Protein AF-A0A024P3T4-F1 (afdb_monomer_lite)

Structure (mmCIF, N/CA/C/O backbone):
data_AF-A0A024P3T4-F1
#
_entry.id   AF-A0A024P3T4-F1
#
loop_
_atom_site.group_PDB
_atom_site.id
_atom_site.type_symbol
_atom_site.label_atom_id
_atom_site.label_alt_id
_atom_site.label_comp_id
_atom_site.label_asym_id
_atom_site.label_entity_id
_atom_site.label_seq_id
_atom_site.pdbx_PDB_ins_code
_atom_site.Cartn_x
_atom_site.Cartn_y
_atom_site.Cartn_z
_atom_site.occupancy
_atom_site.B_iso_or_equiv
_atom_site.auth_seq_id
_atom_site.auth_comp_id
_atom_site.auth_asym_id
_atom_site.auth_atom_id
_atom_site.pdbx_PDB_model_num
ATOM 1 N N . MET A 1 1 ? -3.804 22.932 -31.662 1.00 37.88 1 MET A N 1
ATOM 2 C CA . MET A 1 1 ? -3.467 21.631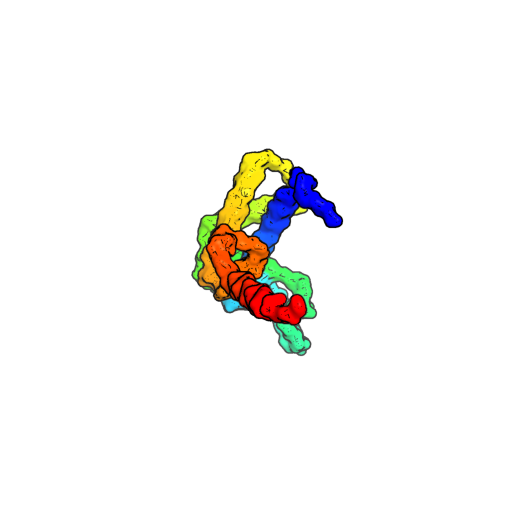 -31.056 1.00 37.88 1 MET A CA 1
ATOM 3 C C . MET A 1 1 ? -2.026 21.369 -31.411 1.00 37.88 1 MET A C 1
ATOM 5 O O . MET A 1 1 ? -1.736 21.197 -32.586 1.00 37.88 1 MET A O 1
ATOM 9 N N . GLU A 1 2 ? -1.127 21.518 -30.444 1.00 30.62 2 GLU A N 1
ATOM 10 C CA . GLU A 1 2 ? 0.301 21.297 -30.671 1.00 30.62 2 GLU A CA 1
ATOM 11 C C . GLU A 1 2 ? 0.558 19.798 -30.853 1.00 30.62 2 GLU A C 1
ATOM 13 O O . GLU A 1 2 ? 0.075 18.966 -30.089 1.00 30.62 2 GLU A O 1
ATOM 18 N N . THR A 1 3 ? 1.252 19.477 -31.938 1.00 38.78 3 THR A N 1
ATOM 19 C CA . THR A 1 3 ? 1.611 18.137 -32.400 1.00 38.78 3 THR A CA 1
ATOM 20 C C . THR A 1 3 ? 2.617 17.475 -31.457 1.00 38.78 3 THR A C 1
ATOM 22 O O . THR A 1 3 ? 3.636 18.069 -31.114 1.00 38.78 3 THR A O 1
ATOM 25 N N . PHE A 1 4 ? 2.327 16.227 -31.086 1.00 41.09 4 PHE A N 1
ATOM 26 C CA . PHE A 1 4 ? 2.975 15.389 -30.064 1.00 41.09 4 PHE A CA 1
ATOM 27 C C . PHE A 1 4 ? 4.450 14.993 -30.307 1.00 41.09 4 PHE A C 1
ATOM 29 O O . PHE A 1 4 ? 5.001 14.208 -29.540 1.00 41.09 4 PHE A O 1
ATOM 36 N N . ASP A 1 5 ? 5.121 15.543 -31.317 1.00 41.22 5 ASP A N 1
ATOM 37 C CA . ASP A 1 5 ? 6.382 14.995 -31.847 1.00 41.22 5 ASP A CA 1
ATOM 38 C C . ASP A 1 5 ? 7.670 15.624 -31.268 1.00 41.22 5 ASP A C 1
ATOM 40 O O . ASP A 1 5 ? 8.754 15.491 -31.829 1.00 41.22 5 ASP A O 1
ATOM 44 N N . TYR A 1 6 ? 7.583 16.311 -30.121 1.00 37.34 6 TYR A N 1
ATOM 45 C CA . TYR A 1 6 ? 8.736 16.954 -29.466 1.00 37.34 6 TYR A CA 1
ATOM 46 C C . TYR A 1 6 ? 8.745 16.797 -27.934 1.00 37.34 6 TYR A C 1
ATOM 48 O O . TYR A 1 6 ? 8.803 17.775 -27.189 1.00 37.34 6 TYR A O 1
ATOM 56 N N . LEU A 1 7 ? 8.756 15.562 -27.422 1.00 40.56 7 LEU A N 1
ATOM 57 C CA . LEU A 1 7 ? 9.061 15.309 -26.005 1.00 40.56 7 LEU A CA 1
ATOM 58 C C . LEU A 1 7 ? 10.290 14.405 -25.845 1.00 40.56 7 LEU A C 1
ATOM 60 O O . LEU A 1 7 ? 10.188 13.206 -25.627 1.00 40.56 7 LEU A O 1
ATOM 64 N N . VAL A 1 8 ? 11.475 15.027 -25.867 1.00 46.59 8 VAL A N 1
ATOM 65 C CA . VAL A 1 8 ? 12.741 14.439 -25.371 1.00 46.59 8 VAL A CA 1
ATOM 66 C C . VAL A 1 8 ? 12.770 14.395 -23.825 1.00 46.59 8 VAL A C 1
ATOM 68 O O . VAL A 1 8 ? 13.652 13.790 -23.226 1.00 46.59 8 VAL A O 1
ATOM 71 N N . ARG A 1 9 ? 11.787 15.006 -23.145 1.00 45.38 9 ARG A N 1
ATOM 72 C CA . ARG A 1 9 ? 11.615 14.988 -21.681 1.00 45.38 9 ARG A CA 1
ATOM 73 C C . ARG A 1 9 ? 10.180 14.612 -21.320 1.00 45.38 9 ARG A C 1
ATOM 75 O O . ARG A 1 9 ? 9.244 15.206 -21.841 1.00 45.38 9 ARG A O 1
ATOM 82 N N . GLY A 1 10 ? 10.017 13.645 -20.416 1.00 54.31 10 GLY A N 1
ATOM 83 C CA . GLY A 1 10 ? 8.704 13.206 -19.922 1.00 54.31 10 GLY A CA 1
ATOM 84 C C . GLY A 1 10 ? 8.697 11.803 -19.311 1.00 54.31 10 GLY A C 1
ATOM 85 O O . GLY A 1 10 ? 7.973 11.570 -18.346 1.00 54.31 10 GLY A O 1
ATOM 86 N N . ALA A 1 11 ? 9.545 10.893 -19.806 1.00 62.28 11 ALA A N 1
ATOM 87 C CA . ALA A 1 11 ? 9.672 9.535 -19.266 1.00 62.28 11 ALA A CA 1
ATOM 88 C C . ALA A 1 11 ? 10.075 9.528 -17.779 1.00 62.28 11 ALA A C 1
ATOM 90 O O . ALA A 1 11 ? 9.517 8.772 -16.993 1.00 62.28 11 ALA A O 1
ATOM 91 N N . GLU A 1 12 ? 10.969 10.431 -17.373 1.00 71.00 12 GLU A N 1
ATOM 92 C CA . GLU A 1 12 ? 11.426 10.581 -15.984 1.00 71.00 12 GLU A CA 1
ATOM 93 C C . GLU A 1 12 ? 10.292 10.988 -15.030 1.00 71.00 12 GLU A C 1
ATOM 95 O O . GLU A 1 12 ? 10.156 10.428 -13.941 1.00 71.00 12 GLU A O 1
ATOM 100 N N . HIS A 1 13 ? 9.442 11.935 -15.447 1.00 77.00 13 HIS A N 1
ATOM 101 C CA . HIS A 1 13 ? 8.279 12.358 -14.662 1.00 77.00 13 HIS A CA 1
ATOM 102 C C . HIS A 1 13 ? 7.265 11.220 -14.524 1.00 77.00 13 HIS A C 1
ATOM 104 O O . HIS A 1 13 ? 6.817 10.938 -13.416 1.00 77.00 13 HIS A O 1
ATOM 110 N N . ARG A 1 14 ? 6.990 10.496 -15.617 1.00 81.25 14 ARG A N 1
ATOM 111 C CA . ARG A 1 14 ? 6.105 9.322 -15.588 1.00 81.25 14 ARG A CA 1
ATOM 112 C C . ARG A 1 14 ? 6.659 8.209 -14.704 1.00 81.25 14 ARG A C 1
ATOM 114 O O . ARG A 1 14 ? 5.911 7.630 -13.927 1.00 81.25 14 ARG A O 1
ATOM 121 N N . ALA A 1 15 ? 7.961 7.936 -14.771 1.00 85.19 15 ALA A N 1
ATOM 122 C CA . ALA A 1 15 ? 8.610 6.938 -13.925 1.00 85.19 15 ALA A CA 1
ATOM 123 C C . ALA A 1 15 ? 8.511 7.314 -12.440 1.00 85.19 15 ALA A C 1
ATOM 125 O O . ALA A 1 15 ? 8.172 6.475 -11.606 1.00 85.19 15 ALA A O 1
ATOM 126 N N . LYS A 1 16 ? 8.740 8.589 -12.105 1.00 87.56 16 LYS A N 1
ATOM 127 C CA . LYS A 1 16 ? 8.534 9.111 -10.749 1.00 87.56 16 LYS A CA 1
ATOM 128 C C . LYS A 1 16 ? 7.097 8.897 -10.276 1.00 87.56 16 LYS A C 1
ATOM 130 O O . LYS A 1 16 ? 6.900 8.356 -9.186 1.00 87.56 16 LYS A O 1
ATOM 135 N N . ASP A 1 17 ? 6.117 9.299 -11.075 1.00 87.75 17 ASP A N 1
ATOM 136 C CA . ASP A 1 17 ? 4.704 9.189 -10.708 1.00 87.75 17 ASP A CA 1
ATOM 137 C C . ASP A 1 17 ? 4.274 7.726 -10.581 1.00 87.75 17 ASP A C 1
ATOM 139 O O . ASP A 1 17 ? 3.565 7.373 -9.638 1.00 87.75 17 ASP A O 1
ATOM 143 N N . ALA A 1 18 ? 4.779 6.847 -11.447 1.00 91.12 18 ALA A N 1
ATOM 144 C CA . ALA A 1 18 ? 4.548 5.411 -11.367 1.00 91.12 18 ALA A CA 1
ATOM 145 C C . ALA A 1 18 ? 5.147 4.803 -10.087 1.00 91.12 18 ALA A C 1
ATOM 147 O O . ALA A 1 18 ? 4.468 4.046 -9.395 1.00 91.12 18 ALA A O 1
ATOM 148 N N . ILE A 1 19 ? 6.375 5.179 -9.705 1.00 92.38 19 ILE A N 1
ATOM 149 C CA . ILE A 1 19 ? 7.016 4.719 -8.458 1.00 92.38 19 ILE A CA 1
ATOM 150 C C . ILE A 1 19 ? 6.255 5.214 -7.222 1.00 92.38 19 ILE A C 1
ATOM 152 O O . ILE A 1 19 ? 6.107 4.472 -6.246 1.00 92.38 19 ILE A O 1
ATOM 156 N N . LEU A 1 20 ? 5.772 6.458 -7.227 1.00 91.25 20 LEU A N 1
ATOM 157 C CA . LEU A 1 20 ? 4.951 6.988 -6.136 1.00 91.25 20 LEU A CA 1
ATOM 158 C C . LEU A 1 20 ? 3.615 6.242 -6.045 1.00 91.25 20 LEU A C 1
ATOM 160 O O . LEU A 1 20 ? 3.240 5.780 -4.964 1.00 91.25 20 LEU A O 1
ATOM 164 N N . SER A 1 21 ? 2.946 6.071 -7.184 1.00 92.06 21 SER A N 1
ATOM 165 C CA . SER A 1 21 ? 1.624 5.453 -7.278 1.00 92.06 21 SER A CA 1
ATOM 166 C C . SER A 1 21 ? 1.655 3.980 -6.892 1.00 92.06 21 SER A C 1
ATOM 168 O O . SER A 1 21 ? 0.840 3.561 -6.078 1.00 92.06 21 SER A O 1
ATOM 170 N N . ILE A 1 22 ? 2.625 3.197 -7.375 1.00 93.31 22 ILE A N 1
ATOM 171 C CA . ILE A 1 22 ? 2.707 1.764 -7.063 1.00 93.31 22 ILE A CA 1
ATOM 172 C C . ILE A 1 22 ? 3.004 1.508 -5.581 1.00 93.31 22 ILE A C 1
ATOM 174 O O . ILE A 1 22 ? 2.438 0.587 -4.993 1.00 93.31 22 ILE A O 1
ATOM 178 N N . ASN A 1 23 ? 3.853 2.326 -4.945 1.00 93.50 23 ASN A N 1
ATOM 179 C CA . ASN A 1 23 ? 4.112 2.206 -3.509 1.00 93.50 23 ASN A CA 1
ATOM 180 C C . ASN A 1 23 ? 2.845 2.513 -2.707 1.00 93.50 23 ASN A C 1
ATOM 182 O O . ASN A 1 23 ? 2.508 1.776 -1.782 1.00 93.50 23 ASN A O 1
ATOM 186 N N . HIS A 1 24 ? 2.137 3.582 -3.078 1.00 92.75 24 HIS A N 1
ATOM 187 C CA . HIS A 1 24 ? 0.895 3.958 -2.417 1.00 92.75 24 HIS A CA 1
ATOM 188 C C . HIS A 1 24 ? -0.203 2.906 -2.622 1.00 92.75 24 HIS A C 1
ATOM 190 O O . HIS A 1 24 ? -0.839 2.497 -1.655 1.00 92.75 24 HIS A O 1
ATOM 196 N N . ALA A 1 25 ? -0.378 2.413 -3.851 1.00 93.94 25 ALA A N 1
ATOM 197 C CA . ALA A 1 25 ? -1.338 1.368 -4.188 1.00 93.94 25 ALA A CA 1
ATOM 198 C C . ALA A 1 25 ? -1.085 0.091 -3.379 1.00 93.94 25 ALA A C 1
ATOM 200 O O . ALA A 1 25 ? -2.002 -0.419 -2.746 1.00 93.94 25 ALA A O 1
ATOM 201 N N . ASN A 1 26 ? 0.166 -0.377 -3.307 1.00 95.69 26 ASN A N 1
ATOM 202 C CA . ASN A 1 26 ? 0.516 -1.532 -2.479 1.00 95.69 26 ASN A CA 1
ATOM 203 C C . ASN A 1 26 ? 0.206 -1.286 -0.995 1.00 95.69 26 ASN A C 1
ATOM 205 O O . ASN A 1 26 ? -0.357 -2.155 -0.337 1.00 95.69 26 ASN A O 1
ATOM 209 N N . GLU A 1 27 ? 0.530 -0.106 -0.454 1.00 95.38 27 GLU A N 1
ATOM 210 C CA . GLU A 1 27 ? 0.192 0.229 0.934 1.00 95.38 27 GLU A CA 1
ATOM 211 C C . GLU A 1 27 ? -1.325 0.182 1.187 1.00 95.38 27 GLU A C 1
ATOM 213 O O . GLU A 1 27 ? -1.755 -0.350 2.213 1.00 95.38 27 GLU A O 1
ATOM 218 N N . LEU A 1 28 ? -2.136 0.696 0.257 1.00 95.56 28 LEU A N 1
ATOM 219 C CA . LEU A 1 28 ? -3.595 0.630 0.338 1.00 95.56 28 LEU A CA 1
ATOM 220 C C . LEU A 1 28 ? -4.115 -0.806 0.242 1.00 95.56 28 LEU A C 1
ATOM 222 O O . LEU A 1 28 ? -4.950 -1.186 1.057 1.00 95.56 28 LEU A O 1
ATOM 226 N N . LEU A 1 29 ? -3.601 -1.608 -0.689 1.00 96.62 29 LEU A N 1
ATOM 227 C CA . LEU A 1 29 ? -4.017 -2.998 -0.874 1.00 96.62 29 LEU A CA 1
ATOM 228 C C . LEU A 1 29 ? -3.674 -3.860 0.351 1.00 96.62 29 LEU A C 1
ATOM 230 O O . LEU A 1 29 ? -4.522 -4.599 0.840 1.00 96.62 29 LEU A O 1
ATOM 234 N N . PHE A 1 30 ? -2.489 -3.706 0.953 1.00 97.50 30 PHE A N 1
ATOM 235 C CA . PHE A 1 30 ? -2.191 -4.399 2.215 1.00 97.50 30 PHE A CA 1
ATOM 236 C C . PHE A 1 30 ? -3.112 -3.952 3.357 1.00 97.50 30 PHE A C 1
ATOM 238 O O . PHE A 1 30 ? -3.538 -4.772 4.170 1.00 97.50 30 PHE A O 1
ATOM 245 N N . LYS A 1 31 ? -3.445 -2.657 3.432 1.00 96.69 31 LYS A N 1
ATOM 246 C CA . LYS A 1 31 ? -4.408 -2.146 4.419 1.00 96.69 31 LYS A CA 1
ATOM 247 C C . LYS A 1 31 ? -5.820 -2.666 4.170 1.00 96.69 31 LYS A C 1
ATOM 249 O O . LYS A 1 31 ? -6.535 -2.884 5.145 1.00 96.69 31 LYS A O 1
ATOM 254 N N . LEU A 1 32 ? -6.213 -2.866 2.913 1.00 96.38 32 LEU A N 1
ATOM 255 C CA . LEU A 1 32 ? -7.488 -3.477 2.550 1.00 96.38 32 LEU A CA 1
ATOM 256 C C . LEU A 1 32 ? -7.571 -4.894 3.124 1.00 96.38 32 LEU A C 1
ATOM 258 O O . LEU A 1 32 ? -8.461 -5.143 3.933 1.00 96.38 32 LEU A O 1
ATOM 262 N N . LEU A 1 33 ? -6.576 -5.744 2.846 1.00 97.19 33 LEU A N 1
ATOM 263 C CA . LEU A 1 33 ? -6.534 -7.117 3.369 1.00 97.19 33 LEU A CA 1
ATOM 264 C C . LEU A 1 33 ? -6.591 -7.167 4.905 1.00 97.19 33 LEU A C 1
ATOM 266 O O . LEU A 1 33 ? -7.282 -7.999 5.498 1.00 97.19 33 LEU A O 1
ATOM 270 N N . LEU A 1 34 ? -5.884 -6.252 5.579 1.00 97.44 34 LEU A N 1
ATOM 271 C CA . LEU A 1 34 ? -5.956 -6.129 7.036 1.00 97.44 34 LEU A CA 1
ATOM 272 C C . LEU A 1 34 ? -7.350 -5.721 7.509 1.00 97.44 34 LEU A C 1
ATOM 274 O O . LEU A 1 34 ? -7.841 -6.278 8.485 1.00 97.44 34 LEU A O 1
ATOM 278 N N . LYS A 1 35 ? -7.976 -4.746 6.844 1.00 95.50 35 LYS A N 1
ATOM 279 C CA . LYS A 1 35 ? -9.303 -4.236 7.201 1.00 95.50 35 LYS A CA 1
ATOM 280 C C . LYS A 1 35 ? -10.385 -5.299 7.022 1.00 95.50 35 LYS A C 1
ATOM 282 O O . LYS A 1 35 ? -11.277 -5.370 7.864 1.00 95.50 35 LYS A O 1
ATOM 287 N N . GLU A 1 36 ? -10.301 -6.091 5.957 1.00 94.81 36 GLU A N 1
ATOM 288 C CA . GLU A 1 36 ? -11.222 -7.198 5.667 1.00 94.81 36 GLU A CA 1
ATOM 289 C C . GLU A 1 36 ? -11.148 -8.294 6.729 1.00 94.81 36 GLU A C 1
ATOM 291 O O . GLU A 1 36 ? -12.180 -8.822 7.136 1.00 94.81 36 GLU A O 1
ATOM 296 N N . ASN A 1 37 ? -9.950 -8.571 7.253 1.00 95.00 37 ASN A N 1
ATOM 297 C CA . ASN A 1 37 ? -9.784 -9.446 8.412 1.00 95.00 37 ASN A CA 1
ATOM 298 C C . ASN A 1 37 ? -10.327 -8.789 9.687 1.00 95.00 37 ASN A C 1
ATOM 300 O O . ASN A 1 37 ? -11.205 -9.325 10.367 1.00 95.00 37 ASN A O 1
ATOM 304 N N . ASN A 1 38 ? -9.791 -7.619 10.040 1.00 94.31 38 ASN A N 1
ATOM 305 C CA . ASN A 1 38 ? -10.321 -6.802 11.118 1.00 94.31 38 ASN A CA 1
ATOM 306 C C . ASN A 1 38 ? -9.887 -5.333 11.015 1.00 94.31 38 ASN A C 1
ATOM 308 O O . ASN A 1 38 ? -8.699 -5.012 10.998 1.00 94.31 38 ASN A O 1
ATOM 312 N N . GLU A 1 39 ? -10.854 -4.416 11.081 1.00 94.00 39 GLU A N 1
ATOM 313 C CA . GLU A 1 39 ? -10.629 -2.973 10.959 1.00 94.00 39 GLU A CA 1
ATOM 314 C C . GLU A 1 39 ? -9.532 -2.435 11.897 1.00 94.00 39 GLU A C 1
ATOM 316 O O . GLU A 1 39 ? -8.751 -1.585 11.478 1.00 94.00 39 GLU A O 1
ATOM 321 N N . TYR A 1 40 ? -9.410 -2.915 13.144 1.00 95.06 40 TYR A N 1
ATOM 322 C CA . TYR A 1 40 ? -8.411 -2.357 14.071 1.00 95.06 40 TYR A CA 1
ATOM 323 C C . TYR A 1 40 ? -6.961 -2.589 13.612 1.00 95.06 40 TYR A C 1
ATOM 325 O O . TYR A 1 40 ? -6.052 -1.869 14.038 1.00 95.06 40 TYR A O 1
ATOM 333 N N . LEU A 1 41 ? -6.729 -3.581 12.745 1.00 96.69 41 LEU A N 1
ATOM 334 C CA . LEU A 1 41 ? -5.398 -3.979 12.292 1.00 96.69 41 LEU A CA 1
ATOM 335 C C . LEU A 1 41 ? -4.718 -2.916 11.430 1.00 96.69 41 LEU A C 1
ATOM 337 O O . LEU A 1 41 ? -3.490 -2.915 11.342 1.00 96.69 41 LEU A O 1
ATOM 341 N N . ILE A 1 42 ? -5.471 -1.981 10.845 1.00 96.62 42 ILE A N 1
ATOM 342 C CA . ILE A 1 42 ? -4.893 -0.905 10.029 1.00 96.62 42 ILE A CA 1
ATOM 343 C C . ILE A 1 42 ? -4.334 0.246 10.870 1.00 96.62 42 ILE A C 1
ATOM 345 O O . ILE A 1 42 ? -3.634 1.101 10.331 1.00 96.62 42 ILE A O 1
ATOM 349 N N . PHE A 1 43 ? -4.623 0.305 12.174 1.00 96.94 43 PHE A N 1
ATOM 350 C CA . PHE A 1 43 ? -4.237 1.431 13.027 1.00 96.94 43 PHE A CA 1
ATOM 351 C C . PHE A 1 43 ? -2.936 1.166 13.778 1.00 96.94 43 PHE A C 1
ATOM 353 O O . PHE A 1 43 ? -2.696 0.073 14.294 1.00 96.94 43 PHE A O 1
ATOM 360 N N . SER A 1 44 ? -2.083 2.186 13.865 1.00 95.50 44 SER A N 1
ATOM 361 C CA . SER A 1 44 ? -0.801 2.070 14.569 1.00 95.50 44 SER A CA 1
ATOM 362 C C . SER A 1 44 ? -0.968 2.005 16.091 1.00 95.50 44 SER A C 1
ATOM 364 O O . SER A 1 44 ? -0.191 1.331 16.761 1.00 95.50 44 SER A O 1
ATOM 366 N N . ASP A 1 45 ? -2.007 2.652 16.626 1.00 95.62 45 ASP A N 1
ATOM 367 C CA . ASP A 1 45 ? -2.319 2.719 18.054 1.00 95.62 45 ASP A CA 1
ATOM 368 C C . ASP A 1 45 ? -3.754 2.234 18.312 1.00 95.62 45 ASP A C 1
ATOM 370 O O . ASP A 1 45 ? -4.736 2.937 18.046 1.00 95.62 45 ASP A O 1
ATOM 374 N N . ILE A 1 46 ? -3.866 1.018 18.854 1.00 94.44 46 ILE A N 1
ATOM 375 C CA . ILE A 1 46 ? -5.150 0.368 19.145 1.00 94.44 46 ILE A CA 1
ATOM 376 C C . ILE A 1 46 ? -5.926 1.142 20.215 1.00 94.44 46 ILE A C 1
ATOM 378 O O . ILE A 1 46 ? -7.146 1.256 20.123 1.00 94.44 46 ILE A O 1
ATOM 382 N N . ALA 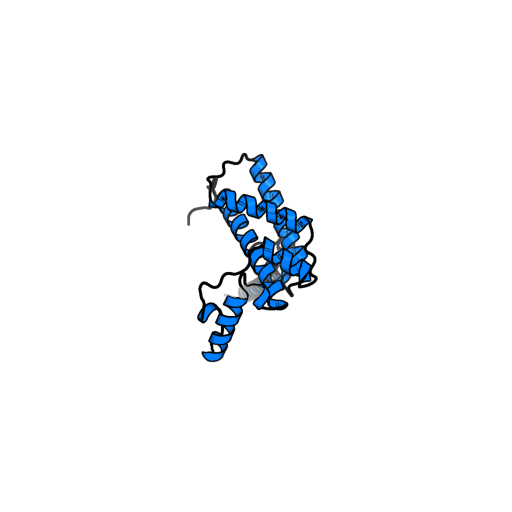A 1 47 ? -5.252 1.727 21.210 1.00 95.69 47 ALA A N 1
ATOM 383 C CA . ALA A 1 47 ? -5.930 2.482 22.260 1.00 95.69 47 ALA A CA 1
ATOM 384 C C . ALA A 1 47 ? -6.581 3.752 21.696 1.00 95.69 47 ALA A C 1
ATOM 386 O O . ALA A 1 47 ? -7.732 4.060 22.018 1.00 95.69 47 ALA A O 1
ATOM 387 N N . LYS A 1 48 ? -5.887 4.468 20.802 1.00 96.06 48 LYS A N 1
ATOM 388 C CA . LYS A 1 48 ? -6.470 5.617 20.089 1.00 96.06 48 LYS A CA 1
ATOM 389 C C . LYS A 1 48 ? -7.627 5.201 19.187 1.00 96.06 48 LYS A C 1
ATOM 391 O O . LYS A 1 48 ? -8.654 5.879 19.206 1.00 96.06 48 LYS A O 1
ATOM 396 N N . TYR A 1 49 ? -7.496 4.087 18.467 1.00 96.69 49 TYR A N 1
ATOM 397 C CA . TYR A 1 49 ? -8.589 3.536 17.666 1.00 96.69 49 TYR A CA 1
ATOM 398 C C . TYR A 1 49 ? -9.817 3.210 18.526 1.00 96.69 49 TYR A C 1
ATOM 400 O O . TYR A 1 49 ? -10.902 3.693 18.223 1.00 96.69 49 TYR A O 1
ATOM 408 N N . MET A 1 50 ? -9.666 2.476 19.634 1.00 96.44 50 MET A N 1
ATOM 409 C CA . MET A 1 50 ? -10.790 2.114 20.509 1.00 96.44 50 MET A CA 1
ATOM 410 C C . MET A 1 50 ? -11.497 3.350 21.076 1.00 96.44 50 MET A C 1
ATOM 412 O O . MET A 1 50 ? -12.726 3.414 21.097 1.00 96.44 50 MET A O 1
ATOM 416 N N . ASN A 1 51 ? -10.729 4.362 21.490 1.00 96.31 51 ASN A N 1
ATOM 417 C CA . ASN A 1 51 ? -11.283 5.628 21.965 1.00 96.31 51 ASN A CA 1
ATOM 418 C C . ASN A 1 51 ? -12.062 6.367 20.865 1.00 96.31 51 ASN A C 1
ATOM 420 O O . ASN A 1 51 ? -13.134 6.913 21.134 1.00 96.31 51 ASN A O 1
ATOM 424 N N . ALA A 1 52 ? -11.548 6.376 19.631 1.00 96.12 52 ALA A N 1
ATOM 425 C CA . ALA A 1 52 ? -12.244 6.952 18.483 1.00 96.12 52 ALA A CA 1
ATOM 426 C C . ALA A 1 52 ? -13.509 6.153 18.131 1.00 96.12 52 ALA A C 1
ATOM 428 O O . ALA A 1 52 ? -14.564 6.749 17.936 1.00 96.12 52 ALA A O 1
ATOM 429 N N . LYS A 1 53 ? -13.438 4.816 18.137 1.00 96.75 53 LYS A N 1
ATOM 430 C CA . LYS A 1 53 ? -14.559 3.913 17.843 1.00 96.75 53 LYS A CA 1
ATOM 431 C C . LYS A 1 53 ? -15.696 4.070 18.849 1.00 96.75 53 LYS A C 1
ATOM 433 O O . LYS A 1 53 ? -16.851 4.163 18.447 1.00 96.75 53 LYS A O 1
ATOM 438 N N . LYS A 1 54 ? -15.381 4.187 20.142 1.00 96.75 54 LYS A N 1
ATOM 439 C CA . LYS A 1 54 ? -16.377 4.463 21.187 1.00 96.75 54 LYS A CA 1
ATOM 440 C C . LYS A 1 54 ? -17.127 5.771 20.915 1.00 96.75 54 LYS A C 1
ATOM 442 O O . LYS A 1 54 ? -18.351 5.777 20.855 1.00 96.75 54 LYS A O 1
ATOM 447 N N . LYS A 1 55 ? -16.391 6.860 20.680 1.00 96.38 55 LYS A N 1
ATOM 448 C CA . LYS A 1 55 ? -16.971 8.176 20.364 1.00 96.38 55 LYS A CA 1
ATOM 449 C C . LYS A 1 55 ? -17.759 8.176 19.051 1.00 96.38 55 LYS A C 1
ATOM 451 O O . LYS A 1 55 ? -18.765 8.867 18.954 1.00 96.38 55 LYS A O 1
ATOM 456 N N . MET A 1 56 ? -17.318 7.407 18.056 1.00 96.50 56 MET A N 1
ATOM 457 C CA . MET A 1 56 ? -18.009 7.246 16.774 1.00 96.50 56 MET A CA 1
ATOM 458 C C . MET A 1 56 ? -19.403 6.644 16.980 1.00 96.50 56 MET A C 1
ATOM 460 O O . MET A 1 56 ? -20.369 7.156 16.422 1.00 96.50 56 MET A O 1
ATOM 464 N N . ILE A 1 57 ? -19.507 5.617 17.831 1.00 96.12 57 ILE A N 1
ATOM 465 C CA . ILE A 1 57 ? -20.781 4.989 18.209 1.00 96.12 57 ILE A CA 1
ATOM 466 C C . ILE A 1 57 ? -21.654 5.976 18.999 1.00 96.12 57 ILE A C 1
ATOM 468 O O . ILE A 1 57 ? -22.821 6.158 18.667 1.00 96.12 57 ILE A O 1
ATOM 472 N N . GLU A 1 58 ? -21.092 6.658 20.002 1.00 96.88 58 GLU A N 1
ATOM 473 C CA . GLU A 1 58 ? -21.820 7.637 20.830 1.00 96.88 58 GLU A CA 1
ATOM 474 C C . GLU A 1 58 ? -22.380 8.816 20.016 1.00 96.88 58 GLU A C 1
ATOM 476 O O . GLU A 1 58 ? -23.449 9.333 20.329 1.00 96.88 58 GLU A O 1
ATOM 481 N N . GLN A 1 59 ? -21.666 9.242 18.971 1.00 95.81 59 GLN A N 1
ATOM 482 C CA . GLN A 1 59 ? -22.042 10.374 18.116 1.00 95.81 59 GLN A CA 1
ATOM 483 C C . GLN A 1 59 ? -22.743 9.955 16.815 1.00 95.81 59 GLN A C 1
ATOM 485 O O . GLN A 1 59 ? -22.990 10.813 15.966 1.00 95.81 59 GLN A O 1
ATOM 490 N N . ASN A 1 60 ? -23.040 8.660 16.647 1.00 94.81 60 ASN A N 1
ATOM 491 C CA . ASN A 1 60 ? -23.658 8.081 15.453 1.00 94.81 60 ASN A CA 1
ATOM 492 C C . ASN A 1 60 ? -22.979 8.531 14.139 1.00 94.81 60 ASN A C 1
ATOM 494 O O . ASN A 1 60 ? -23.629 9.028 13.217 1.00 94.81 60 ASN A O 1
ATOM 498 N N . LYS A 1 61 ? -21.644 8.427 14.091 1.00 94.56 61 LYS A N 1
ATOM 499 C CA . LYS A 1 61 ? -20.821 8.737 12.909 1.00 94.56 61 LYS A CA 1
ATOM 500 C C . LYS A 1 61 ? -20.512 7.480 12.102 1.00 94.56 61 LYS A C 1
ATOM 502 O O . LYS A 1 61 ? -20.510 6.375 12.638 1.00 94.56 61 LYS A O 1
ATOM 507 N N . ASN A 1 62 ? -20.194 7.670 10.823 1.00 90.81 62 ASN A N 1
ATOM 508 C CA . ASN A 1 62 ? -19.946 6.568 9.892 1.00 90.81 62 ASN A CA 1
ATOM 509 C C . ASN A 1 62 ? -18.478 6.122 9.877 1.00 90.81 62 ASN A C 1
ATOM 511 O O . ASN A 1 62 ? -18.193 4.989 9.499 1.00 90.81 62 ASN A O 1
ATOM 515 N N . SER A 1 63 ? -17.545 6.988 10.289 1.00 90.69 63 SER A N 1
ATOM 516 C CA . SER A 1 63 ? -16.113 6.694 10.264 1.00 90.69 63 SER A CA 1
ATOM 517 C C . SER A 1 63 ? -15.402 7.124 11.544 1.00 90.69 63 SER A C 1
ATOM 519 O O . SER A 1 63 ? -15.680 8.177 12.120 1.00 90.69 63 SER A O 1
ATOM 521 N N . VAL A 1 64 ? -14.401 6.342 11.963 1.00 92.62 64 VAL A N 1
ATOM 522 C CA . VAL A 1 64 ? -13.503 6.728 13.065 1.00 92.62 64 VAL A CA 1
ATOM 523 C C . VAL A 1 64 ? -12.687 7.977 12.726 1.00 92.62 64 VAL A C 1
ATOM 525 O O . VAL A 1 64 ? -12.299 8.716 13.632 1.00 92.62 64 VAL A O 1
ATOM 528 N N . PHE A 1 65 ? -12.480 8.259 11.437 1.00 92.94 65 PHE A N 1
ATOM 529 C CA . PHE A 1 65 ? -11.797 9.466 10.978 1.00 92.94 65 PHE A CA 1
ATOM 530 C C . PHE A 1 65 ? -12.660 10.727 11.110 1.00 92.94 65 PHE A C 1
ATOM 532 O O . PHE A 1 65 ? -12.096 11.803 11.281 1.00 92.94 65 PHE A O 1
ATOM 539 N N . ASP A 1 66 ? -13.994 10.614 11.153 1.00 92.62 66 ASP A N 1
ATOM 540 C CA . ASP A 1 66 ? -14.879 11.760 11.437 1.00 92.62 66 ASP A CA 1
ATOM 541 C C . ASP A 1 66 ? -14.687 12.273 12.874 1.00 92.62 66 ASP A C 1
ATOM 543 O O . ASP A 1 66 ? -14.914 13.444 13.174 1.00 92.62 66 ASP A O 1
ATOM 547 N N . ILE A 1 67 ? -14.274 11.377 13.776 1.00 94.12 67 ILE A N 1
ATOM 548 C CA . ILE A 1 67 ? -13.994 11.669 15.185 1.00 94.12 67 ILE A CA 1
ATOM 549 C C . ILE A 1 67 ? -12.529 12.048 15.394 1.00 94.12 67 ILE A C 1
ATOM 551 O O . ILE A 1 67 ? -12.217 12.941 16.184 1.00 94.12 67 ILE A O 1
ATOM 555 N N . ALA A 1 68 ? -11.622 11.327 14.736 1.00 92.50 68 ALA A N 1
ATOM 556 C CA . ALA A 1 68 ? -10.185 11.480 14.887 1.00 92.50 68 ALA A CA 1
ATOM 557 C C . ALA A 1 68 ? -9.498 11.534 13.509 1.00 92.50 68 ALA A C 1
ATOM 559 O O . ALA A 1 68 ? -8.886 10.549 13.094 1.00 92.50 68 ALA A O 1
ATOM 560 N N . PRO A 1 69 ? -9.528 12.690 12.817 1.00 90.94 69 PRO A N 1
ATOM 561 C CA . PRO A 1 69 ? -8.931 12.829 11.484 1.00 90.94 69 PRO A CA 1
ATOM 562 C C . PRO A 1 69 ? -7.423 12.542 11.452 1.00 90.94 69 PRO A C 1
ATOM 564 O O . PRO A 1 69 ? -6.891 12.087 10.449 1.00 90.94 69 PRO A O 1
ATOM 567 N N . GLY A 1 70 ? -6.724 12.785 12.566 1.00 90.75 70 GLY A N 1
ATOM 568 C CA . GLY A 1 70 ? -5.286 12.537 12.703 1.00 90.75 70 GLY A CA 1
ATOM 569 C C . GLY A 1 70 ? -4.914 11.109 13.115 1.00 90.75 70 GLY A C 1
ATOM 570 O O . GLY A 1 70 ? -3.758 10.876 13.483 1.00 90.75 70 GLY A O 1
ATOM 571 N N . LEU A 1 71 ? -5.866 10.169 13.133 1.00 93.00 71 LEU A N 1
ATOM 572 C CA . LEU A 1 71 ? -5.597 8.789 13.523 1.00 93.00 71 LEU A CA 1
ATOM 573 C C . LEU A 1 71 ? -4.617 8.148 12.531 1.00 93.00 71 LEU A C 1
ATOM 575 O O . LEU A 1 71 ? -4.843 8.127 11.326 1.00 93.00 71 LEU A O 1
ATOM 579 N N . GLN A 1 72 ? -3.493 7.656 13.046 1.00 94.88 72 GLN A N 1
ATOM 580 C CA . GLN A 1 72 ? -2.415 7.139 12.212 1.00 94.88 72 GLN A CA 1
ATOM 581 C C . GLN A 1 72 ? -2.667 5.676 11.847 1.00 94.88 72 GLN A C 1
ATOM 583 O O . GLN A 1 72 ? -3.082 4.868 12.684 1.00 94.88 72 GLN A O 1
ATOM 588 N N . THR A 1 73 ? -2.374 5.337 10.596 1.00 96.00 73 THR A N 1
ATOM 589 C CA . THR A 1 73 ? -2.434 3.961 10.098 1.00 96.00 73 THR A CA 1
ATOM 590 C C . THR A 1 73 ? -1.041 3.346 10.040 1.00 96.00 73 THR A C 1
ATOM 592 O O . THR A 1 73 ? -0.030 4.043 10.144 1.00 96.00 73 THR A O 1
ATOM 595 N N . VAL A 1 74 ? -0.979 2.024 9.937 1.00 95.94 74 VAL A N 1
ATOM 596 C CA . VAL A 1 74 ? 0.282 1.304 9.755 1.00 95.94 74 VAL A CA 1
ATOM 597 C C . VAL A 1 74 ? 0.889 1.607 8.391 1.00 95.94 74 VAL A C 1
ATOM 599 O O . VAL A 1 74 ? 0.170 1.767 7.411 1.00 95.94 74 VAL A O 1
ATOM 602 N N . GLY A 1 75 ? 2.216 1.661 8.318 1.00 92.69 75 GLY A N 1
ATOM 603 C CA . GLY A 1 75 ? 2.917 1.683 7.036 1.00 92.69 75 GLY A CA 1
ATOM 604 C C . GLY A 1 75 ? 3.057 0.280 6.444 1.00 92.69 75 GLY A C 1
ATOM 605 O O . GLY A 1 75 ? 2.826 -0.722 7.123 1.00 92.69 75 GLY A O 1
ATOM 606 N N . PHE A 1 76 ? 3.525 0.221 5.200 1.00 90.81 76 PHE A N 1
ATOM 607 C CA . PHE A 1 76 ? 3.771 -1.004 4.430 1.00 90.81 76 PHE A CA 1
ATOM 608 C C . PHE A 1 76 ? 4.426 -2.157 5.222 1.00 90.81 76 PHE A C 1
ATOM 610 O O . PHE A 1 76 ? 3.878 -3.255 5.288 1.00 90.81 76 PHE A O 1
ATOM 617 N N . THR A 1 77 ? 5.576 -1.918 5.865 1.00 92.19 77 THR A N 1
ATOM 618 C CA . THR A 1 77 ? 6.336 -2.980 6.552 1.00 92.19 77 THR A CA 1
ATOM 619 C C . THR A 1 77 ? 5.557 -3.597 7.712 1.00 92.19 77 THR A C 1
ATOM 621 O O . THR A 1 77 ? 5.569 -4.810 7.907 1.00 92.19 77 THR A O 1
ATOM 624 N N . GLU A 1 78 ? 4.875 -2.756 8.488 1.00 95.75 78 GLU A N 1
ATOM 625 C CA . GLU A 1 78 ? 4.054 -3.212 9.607 1.00 95.75 78 GLU A CA 1
ATOM 626 C C . GLU A 1 78 ? 2.786 -3.909 9.100 1.00 95.75 78 GLU A C 1
ATOM 628 O O . GLU A 1 78 ? 2.346 -4.882 9.707 1.00 95.75 78 GLU A O 1
ATOM 633 N N . ALA A 1 79 ? 2.237 -3.470 7.963 1.00 96.62 79 ALA A N 1
ATOM 634 C CA . ALA A 1 79 ? 1.077 -4.106 7.358 1.00 96.62 79 ALA A CA 1
ATOM 635 C C . ALA A 1 79 ? 1.369 -5.556 6.935 1.00 96.62 79 ALA A C 1
ATOM 637 O O . ALA A 1 79 ? 0.630 -6.459 7.320 1.00 96.62 79 ALA A O 1
ATOM 638 N N . ILE A 1 80 ? 2.489 -5.793 6.242 1.00 96.19 80 ILE A N 1
ATOM 639 C CA . ILE A 1 80 ? 2.944 -7.148 5.880 1.00 96.19 80 ILE A CA 1
ATOM 640 C C . ILE A 1 80 ? 3.111 -8.013 7.123 1.00 96.19 80 ILE A C 1
ATOM 642 O O . ILE A 1 80 ? 2.582 -9.118 7.190 1.00 96.19 80 ILE A O 1
ATOM 646 N N . LYS A 1 81 ? 3.817 -7.497 8.133 1.00 96.38 81 LYS A N 1
ATOM 647 C CA . LYS A 1 81 ? 4.068 -8.241 9.368 1.00 96.38 81 LYS A CA 1
ATOM 648 C C . LYS A 1 81 ? 2.762 -8.664 10.048 1.00 96.38 81 LYS A C 1
ATOM 650 O O . LYS A 1 81 ? 2.673 -9.772 10.569 1.00 96.38 81 LYS A O 1
ATOM 655 N N . ARG A 1 82 ? 1.750 -7.792 10.056 1.00 97.25 82 ARG A N 1
ATOM 656 C CA . ARG A 1 82 ? 0.426 -8.106 10.610 1.00 97.25 82 ARG A CA 1
ATOM 657 C C . ARG A 1 82 ? -0.328 -9.126 9.764 1.00 97.25 82 ARG A C 1
ATOM 659 O O . ARG A 1 82 ? -0.967 -9.993 10.345 1.00 97.25 82 ARG A O 1
ATOM 666 N N . LEU A 1 83 ? -0.235 -9.066 8.439 1.00 96.94 83 LEU A N 1
ATOM 667 C CA . LEU A 1 83 ? -0.846 -10.074 7.568 1.00 96.94 83 LEU A CA 1
ATOM 668 C C . LEU A 1 83 ? -0.263 -11.464 7.827 1.00 96.94 83 LEU A C 1
ATOM 670 O O . LEU A 1 83 ? -1.016 -12.404 8.069 1.00 96.94 83 LEU A O 1
ATOM 674 N N . GLU A 1 84 ? 1.065 -11.566 7.878 1.00 96.38 84 GLU A N 1
ATOM 675 C CA . GLU A 1 84 ? 1.758 -12.841 8.083 1.00 96.38 84 GLU A CA 1
ATOM 676 C C . GLU A 1 84 ? 1.498 -13.422 9.483 1.00 96.38 84 GLU A C 1
ATOM 678 O O . GLU A 1 84 ? 1.295 -14.624 9.624 1.00 96.38 84 GLU A O 1
ATOM 683 N N . LEU A 1 85 ? 1.492 -12.582 10.527 1.00 96.44 85 LEU A N 1
ATOM 684 C CA . LEU A 1 85 ? 1.388 -13.047 11.918 1.00 96.44 85 LEU A CA 1
ATOM 685 C C . LEU A 1 85 ? -0.042 -13.142 12.457 1.00 96.44 85 LEU A C 1
ATOM 687 O O . LEU A 1 85 ? -0.268 -13.890 13.405 1.00 96.44 85 LEU A O 1
ATOM 691 N N . LEU A 1 86 ? -0.975 -12.337 11.940 1.00 96.56 86 LEU A N 1
ATOM 692 C CA . LEU A 1 86 ? -2.321 -12.184 12.511 1.00 96.56 86 LEU A CA 1
ATOM 693 C C . LEU A 1 86 ? -3.439 -12.592 11.549 1.00 96.56 86 LEU A C 1
ATOM 695 O O . LEU A 1 86 ? -4.549 -12.822 12.015 1.00 96.56 86 LEU A O 1
ATOM 699 N N . CYS A 1 87 ? -3.166 -12.652 10.242 1.00 95.06 87 CYS A N 1
ATOM 700 C CA . CYS A 1 87 ? -4.162 -12.997 9.219 1.00 95.06 87 CYS A CA 1
ATOM 701 C C . CYS A 1 87 ? -3.811 -14.288 8.464 1.00 95.06 87 CYS A C 1
ATOM 703 O O . CYS A 1 87 ? -4.546 -14.671 7.564 1.00 95.06 87 CYS A O 1
ATOM 705 N N . GLU A 1 88 ? -2.680 -14.929 8.787 1.00 93.38 88 GLU A N 1
ATOM 706 C CA . GLU A 1 88 ? -2.181 -16.142 8.118 1.00 93.38 88 GLU A CA 1
ATOM 707 C C . GLU A 1 88 ? -1.983 -15.979 6.594 1.00 93.38 88 GLU A C 1
ATOM 709 O O . GLU A 1 88 ? -1.922 -16.954 5.845 1.00 93.38 88 GLU A O 1
ATOM 714 N N . ILE A 1 89 ? -1.823 -14.736 6.123 1.00 95.50 89 ILE A N 1
ATOM 715 C CA . ILE A 1 89 ? -1.562 -14.414 4.716 1.00 95.50 89 ILE A CA 1
ATOM 716 C C . ILE A 1 89 ? -0.054 -14.257 4.537 1.00 95.50 89 ILE A C 1
ATOM 718 O O . ILE A 1 89 ? 0.543 -13.259 4.945 1.00 95.50 89 ILE A O 1
ATOM 722 N N . ASN A 1 90 ? 0.570 -15.258 3.919 1.00 95.25 90 ASN A N 1
ATOM 723 C CA . ASN A 1 90 ? 2.005 -15.248 3.664 1.00 95.25 90 ASN A CA 1
ATOM 724 C C . ASN A 1 90 ? 2.342 -14.423 2.416 1.00 95.25 90 ASN A C 1
ATOM 726 O O . ASN A 1 90 ? 1.986 -14.803 1.299 1.00 95.25 90 ASN A O 1
ATOM 730 N N . VAL A 1 91 ? 3.081 -13.326 2.594 1.00 95.88 91 VAL A N 1
ATOM 731 C CA . VAL A 1 91 ? 3.494 -12.466 1.481 1.00 95.88 91 VAL A CA 1
ATOM 732 C C . VAL A 1 91 ? 4.780 -13.023 0.857 1.00 95.88 91 VAL A C 1
ATOM 734 O O . VAL A 1 91 ? 5.780 -13.184 1.565 1.00 95.88 91 VAL A O 1
ATOM 737 N N . PRO A 1 92 ? 4.813 -13.295 -0.463 1.00 96.75 92 PRO A N 1
ATOM 738 C CA . PRO A 1 92 ? 5.995 -13.836 -1.120 1.00 96.75 92 PRO A CA 1
ATOM 739 C C . PRO A 1 92 ? 7.243 -12.976 -0.905 1.00 96.75 92 PRO A C 1
ATOM 741 O O . PRO A 1 92 ? 7.229 -11.753 -1.055 1.00 96.75 92 PRO A O 1
ATOM 744 N N . ASP A 1 93 ? 8.366 -13.629 -0.617 1.00 96.00 93 ASP A N 1
ATOM 745 C CA . ASP A 1 93 ? 9.663 -12.974 -0.436 1.00 96.00 93 ASP A CA 1
ATOM 746 C C . ASP A 1 93 ? 10.104 -12.159 -1.658 1.00 96.00 93 ASP A C 1
ATOM 748 O O . ASP A 1 93 ? 10.763 -11.130 -1.503 1.00 96.00 93 ASP A O 1
ATOM 752 N N . SER A 1 94 ? 9.751 -12.610 -2.865 1.00 96.00 94 SER A N 1
ATOM 753 C CA . SER A 1 94 ? 9.988 -11.883 -4.115 1.00 96.00 94 SER A CA 1
ATOM 754 C C . SER A 1 94 ? 9.291 -10.524 -4.097 1.00 96.00 94 SER A C 1
ATOM 756 O O . SER A 1 94 ? 9.949 -9.502 -4.293 1.00 96.00 94 SER A O 1
ATOM 758 N N . LEU A 1 95 ? 7.994 -10.502 -3.774 1.00 95.62 95 LEU A N 1
ATOM 759 C CA . LEU A 1 95 ? 7.198 -9.282 -3.671 1.00 95.62 95 LEU A CA 1
ATOM 760 C C . LEU A 1 95 ? 7.747 -8.361 -2.577 1.00 95.62 95 LEU A C 1
ATOM 762 O O . LEU A 1 95 ? 7.998 -7.185 -2.837 1.00 95.62 95 LEU A O 1
ATOM 766 N N . LYS A 1 96 ? 8.036 -8.896 -1.382 1.00 95.56 96 LYS A N 1
ATOM 767 C CA . LYS A 1 96 ? 8.610 -8.113 -0.272 1.00 95.56 96 LYS A CA 1
ATOM 768 C C . LYS A 1 96 ? 9.902 -7.405 -0.682 1.00 95.56 96 LYS A C 1
ATOM 770 O O . LYS A 1 96 ? 10.035 -6.201 -0.471 1.00 95.56 96 LYS A O 1
ATOM 775 N N . ARG A 1 97 ? 10.842 -8.125 -1.304 1.00 95.38 97 ARG A N 1
ATOM 776 C CA . ARG A 1 97 ? 12.119 -7.552 -1.770 1.00 95.38 97 ARG A CA 1
ATOM 777 C C . ARG A 1 97 ? 11.902 -6.499 -2.856 1.00 95.38 97 ARG A C 1
ATOM 779 O O . ARG A 1 97 ? 12.533 -5.444 -2.796 1.00 95.38 97 ARG A O 1
ATOM 786 N N . SER A 1 98 ? 11.002 -6.766 -3.803 1.00 94.50 98 SER A N 1
ATOM 787 C CA . SER A 1 98 ? 10.679 -5.845 -4.898 1.00 94.50 98 SER A CA 1
ATOM 788 C C . SER A 1 98 ? 10.111 -4.523 -4.375 1.00 94.50 98 SER A C 1
ATOM 790 O O . SER A 1 98 ? 10.609 -3.444 -4.698 1.00 94.50 98 SER A O 1
ATOM 792 N N . LEU A 1 99 ? 9.139 -4.596 -3.464 1.00 93.69 99 LEU A N 1
ATOM 793 C CA . LEU A 1 99 ? 8.516 -3.418 -2.865 1.00 93.69 99 LEU A CA 1
ATOM 794 C C . LEU A 1 99 ? 9.460 -2.670 -1.917 1.00 93.69 99 LEU A C 1
ATOM 796 O O . LEU A 1 99 ? 9.466 -1.442 -1.905 1.00 93.69 99 LEU A O 1
ATOM 800 N N . MET A 1 100 ? 10.322 -3.367 -1.165 1.00 93.19 100 MET A N 1
ATOM 801 C CA . MET A 1 100 ? 11.362 -2.705 -0.364 1.00 93.19 100 MET A CA 1
ATOM 802 C C . MET A 1 100 ? 12.324 -1.895 -1.241 1.00 93.19 100 MET A C 1
ATOM 804 O O . MET A 1 100 ? 12.694 -0.778 -0.868 1.00 93.19 100 MET A O 1
ATOM 808 N N . TYR A 1 101 ? 12.706 -2.425 -2.407 1.00 93.56 101 TYR A N 1
ATOM 809 C CA . TYR A 1 101 ? 13.520 -1.694 -3.376 1.00 93.56 101 TYR A CA 1
ATOM 810 C C . TYR A 1 101 ? 12.793 -0.441 -3.887 1.00 93.56 101 TYR A C 1
ATOM 812 O O . TYR A 1 101 ? 13.353 0.657 -3.819 1.00 93.56 101 TYR A O 1
ATOM 820 N N . LEU A 1 102 ? 11.534 -0.570 -4.321 1.00 92.44 102 LEU A N 1
ATOM 821 C CA . LEU A 1 102 ? 10.757 0.576 -4.801 1.00 92.44 102 LEU A CA 1
ATOM 822 C C . LEU A 1 102 ? 10.496 1.617 -3.714 1.00 92.44 102 LEU A C 1
ATOM 824 O O . LEU A 1 102 ? 10.505 2.810 -4.008 1.00 92.44 102 LEU A O 1
ATOM 828 N N . ASN A 1 103 ? 10.309 1.212 -2.460 1.00 90.69 103 ASN A N 1
ATOM 829 C CA . ASN A 1 103 ? 10.128 2.149 -1.356 1.00 90.69 103 ASN A CA 1
ATOM 830 C C . ASN A 1 103 ? 11.412 2.948 -1.084 1.00 90.69 103 ASN A C 1
ATOM 832 O O . ASN A 1 103 ? 11.355 4.151 -0.824 1.00 90.69 103 ASN A O 1
ATOM 836 N N . LYS A 1 104 ? 12.585 2.309 -1.207 1.00 90.56 104 LYS A N 1
ATOM 837 C CA . LYS A 1 104 ? 13.874 3.011 -1.148 1.00 90.56 104 LYS A CA 1
ATOM 838 C C . LYS A 1 104 ? 13.980 4.037 -2.277 1.00 90.56 104 LYS A C 1
ATOM 840 O O . LYS A 1 104 ? 14.260 5.200 -1.999 1.00 90.56 104 LYS A O 1
ATOM 845 N N . LYS A 1 105 ? 13.682 3.636 -3.517 1.00 90.44 105 LYS A N 1
ATOM 846 C CA . LYS A 1 105 ? 13.698 4.535 -4.683 1.00 90.44 105 LYS A CA 1
ATOM 847 C C . LYS A 1 105 ? 12.709 5.687 -4.537 1.00 90.44 105 LYS A C 1
ATOM 849 O O . LYS A 1 105 ? 13.064 6.829 -4.788 1.00 90.44 105 LYS A O 1
ATOM 854 N N . ARG A 1 106 ? 11.508 5.431 -4.021 1.00 90.44 106 ARG A N 1
ATOM 855 C CA . ARG A 1 106 ? 10.525 6.473 -3.706 1.00 90.44 106 ARG A CA 1
ATOM 856 C C . ARG A 1 106 ? 11.063 7.498 -2.715 1.00 90.44 106 ARG A C 1
ATOM 858 O O . ARG A 1 106 ? 10.869 8.693 -2.928 1.00 90.44 106 ARG A O 1
ATOM 865 N N . ASN A 1 107 ? 11.719 7.050 -1.644 1.00 86.44 107 ASN A N 1
ATOM 866 C CA . ASN A 1 107 ? 12.320 7.947 -0.653 1.00 86.44 107 ASN A CA 1
ATOM 867 C C . ASN A 1 107 ? 13.445 8.781 -1.270 1.00 86.44 107 ASN A C 1
ATOM 869 O O . ASN A 1 107 ? 13.508 9.982 -1.021 1.00 86.44 107 ASN A O 1
ATOM 873 N N . GLU A 1 108 ? 14.285 8.160 -2.101 1.00 87.81 108 GLU A N 1
ATOM 874 C CA . GLU A 1 108 ? 15.321 8.861 -2.861 1.00 87.81 108 GLU A CA 1
ATOM 875 C C . GLU A 1 108 ? 14.688 9.948 -3.757 1.00 87.81 108 GLU A C 1
ATOM 877 O O . GLU A 1 108 ? 15.090 11.098 -3.661 1.00 87.81 108 GLU A O 1
ATOM 882 N N . ILE A 1 109 ? 13.632 9.634 -4.522 1.00 83.69 109 ILE A N 1
ATOM 883 C CA . ILE A 1 109 ? 12.974 10.569 -5.463 1.00 83.69 109 ILE A CA 1
ATOM 884 C C . ILE A 1 109 ? 12.241 11.706 -4.735 1.00 83.69 109 ILE A C 1
ATOM 886 O O . ILE A 1 109 ? 12.137 12.823 -5.240 1.00 83.69 109 ILE A O 1
ATOM 890 N N . THR A 1 110 ? 11.663 11.410 -3.570 1.00 73.94 110 THR A N 1
ATOM 891 C CA . THR A 1 110 ? 10.860 12.374 -2.801 1.00 73.94 110 THR A CA 1
ATOM 892 C C . THR A 1 110 ? 11.741 13.370 -2.050 1.00 73.94 110 THR A C 1
ATOM 894 O O . THR A 1 110 ? 11.346 14.523 -1.883 1.00 73.94 110 THR A O 1
ATOM 897 N N . HIS A 1 111 ? 12.916 12.939 -1.580 1.00 63.62 111 HIS A N 1
ATOM 898 C CA . HIS A 1 111 ? 13.784 13.750 -0.725 1.00 63.62 111 HIS A CA 1
ATOM 899 C C . HIS A 1 111 ? 15.045 14.284 -1.421 1.00 63.62 111 HIS A C 1
ATOM 901 O O . HIS A 1 111 ? 15.637 15.230 -0.903 1.00 63.62 111 HIS A O 1
ATOM 907 N N . TYR A 1 112 ? 15.450 13.730 -2.569 1.00 60.12 112 TYR A N 1
ATOM 908 C CA . TYR A 1 112 ? 16.690 14.086 -3.262 1.00 60.12 112 TYR A CA 1
ATOM 909 C C . TYR A 1 112 ? 16.481 14.222 -4.780 1.00 60.12 112 TYR A C 1
ATOM 911 O O . TYR A 1 112 ? 15.679 13.507 -5.381 1.00 60.12 112 TYR A O 1
ATOM 919 N N . GLU A 1 113 ? 17.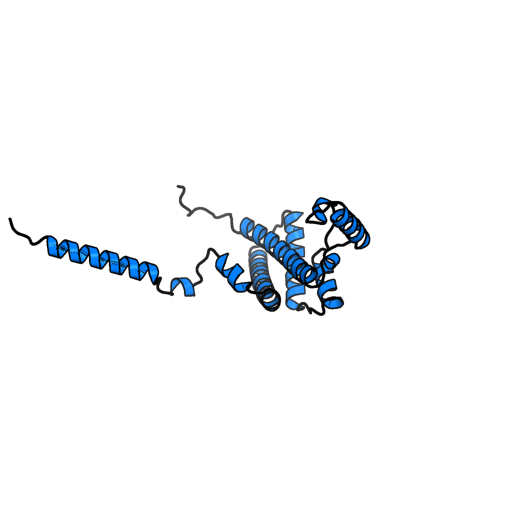235 15.121 -5.421 1.00 63.41 113 GLU A N 1
ATOM 920 C CA . GLU A 1 113 ? 17.429 15.084 -6.875 1.00 63.41 113 GLU A CA 1
ATOM 921 C C . GLU A 1 113 ? 18.273 13.844 -7.192 1.00 63.41 113 GLU A C 1
ATOM 923 O O . GLU A 1 113 ? 19.486 13.826 -6.973 1.00 63.41 113 GLU A O 1
ATOM 928 N N . ILE A 1 114 ? 17.623 12.759 -7.618 1.00 69.69 114 ILE A N 1
ATOM 929 C CA . ILE A 1 114 ? 18.347 11.574 -8.068 1.00 69.69 114 ILE A CA 1
ATOM 930 C C . ILE A 1 114 ? 18.973 11.874 -9.428 1.00 69.69 114 ILE A C 1
ATOM 932 O O . ILE A 1 114 ? 18.258 12.165 -10.383 1.00 69.69 114 ILE A O 1
ATOM 936 N N . ASN A 1 115 ? 20.289 11.702 -9.523 1.00 74.62 115 ASN A N 1
ATOM 937 C CA . ASN A 1 115 ? 20.984 11.554 -10.795 1.00 74.62 115 ASN A CA 1
ATOM 938 C C . ASN A 1 115 ? 21.213 10.059 -11.034 1.00 74.62 115 ASN A C 1
ATOM 940 O O . ASN A 1 115 ? 21.871 9.413 -10.220 1.00 74.62 115 ASN A O 1
ATOM 944 N N . MET A 1 116 ? 20.637 9.523 -12.108 1.00 80.44 116 MET A N 1
ATOM 945 C CA . MET A 1 116 ? 20.814 8.135 -12.545 1.00 80.44 116 MET A CA 1
ATOM 946 C C . MET A 1 116 ? 21.346 8.121 -13.974 1.00 80.44 116 MET A C 1
ATOM 948 O O . MET A 1 116 ? 20.931 8.932 -14.803 1.00 80.44 116 MET A O 1
ATOM 952 N N . GLU A 1 117 ? 22.255 7.196 -14.265 1.00 85.12 117 GLU A N 1
ATOM 953 C CA . GLU A 1 117 ? 22.671 6.928 -15.644 1.00 85.12 117 GLU A CA 1
ATOM 954 C C . GLU A 1 117 ? 21.611 6.085 -16.377 1.00 85.12 117 GLU A C 1
ATOM 956 O O . GLU A 1 117 ? 20.798 5.408 -15.748 1.00 85.12 117 GLU A O 1
ATOM 961 N N . GLN A 1 118 ? 21.628 6.080 -17.717 1.00 81.38 118 GLN A N 1
ATOM 962 C CA . GLN A 1 118 ? 20.605 5.394 -18.522 1.00 81.38 118 GLN A CA 1
ATOM 963 C C . GLN A 1 118 ? 20.440 3.913 -18.143 1.00 81.38 118 GLN A C 1
ATOM 965 O O . GLN A 1 118 ? 19.321 3.442 -17.980 1.00 81.38 118 GLN A O 1
ATOM 970 N N . GLY A 1 119 ? 21.544 3.189 -17.930 1.00 85.94 119 GLY A N 1
ATOM 971 C CA . GLY A 1 119 ? 21.479 1.778 -17.537 1.00 85.94 119 GLY A CA 1
ATOM 972 C C . GLY A 1 119 ? 20.845 1.555 -16.159 1.00 85.94 119 GLY A C 1
ATOM 973 O O . GLY A 1 119 ? 20.156 0.559 -15.953 1.00 85.94 119 GLY A O 1
ATOM 974 N N . GLU A 1 120 ? 21.030 2.489 -15.220 1.00 86.75 120 GLU A N 1
ATOM 975 C CA . GLU A 1 120 ? 20.373 2.439 -13.907 1.00 86.75 120 GLU A CA 1
ATOM 976 C C . GLU A 1 120 ? 18.879 2.746 -14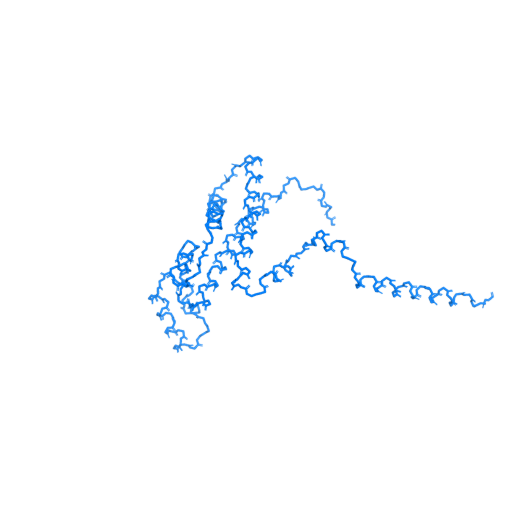.018 1.00 86.75 120 GLU A C 1
ATOM 978 O O . GLU A 1 120 ? 18.067 2.149 -13.307 1.00 86.75 120 GLU A O 1
ATOM 983 N N . PHE A 1 121 ? 18.513 3.661 -14.918 1.00 87.00 121 PHE A N 1
ATOM 984 C CA . PHE A 1 121 ? 17.122 3.979 -15.209 1.00 87.00 121 PHE A CA 1
ATOM 985 C C . PHE A 1 121 ? 16.396 2.786 -15.843 1.00 87.00 121 PHE A C 1
ATOM 987 O O . PHE A 1 121 ? 15.322 2.410 -15.377 1.00 87.00 121 PHE A O 1
ATOM 994 N N . ASP A 1 122 ? 16.998 2.129 -16.834 1.00 86.88 122 ASP A N 1
ATOM 995 C CA . ASP A 1 122 ? 16.415 0.949 -17.482 1.00 86.88 122 ASP A CA 1
ATOM 996 C C . ASP A 1 122 ? 16.237 -0.209 -16.483 1.00 86.88 122 ASP A C 1
ATOM 998 O O . ASP A 1 122 ? 15.207 -0.887 -16.455 1.00 86.88 122 ASP A O 1
ATOM 1002 N N . ASP A 1 123 ? 17.212 -0.413 -15.594 1.00 90.38 123 ASP A N 1
ATOM 1003 C CA . ASP A 1 123 ? 17.124 -1.394 -14.511 1.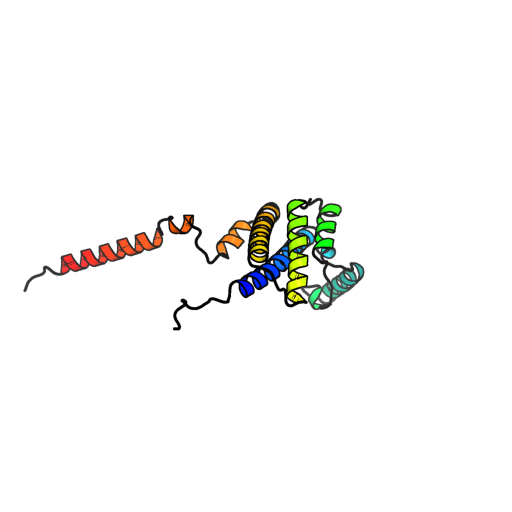00 90.38 123 ASP A CA 1
ATOM 1004 C C . ASP A 1 123 ? 16.015 -1.054 -13.494 1.00 90.38 123 ASP A C 1
ATOM 1006 O O . ASP A 1 123 ? 15.281 -1.941 -13.042 1.00 90.38 123 ASP A O 1
ATOM 1010 N N . LEU A 1 124 ? 15.836 0.230 -13.165 1.00 90.88 124 LEU A N 1
ATOM 1011 C CA . LEU A 1 124 ? 14.725 0.701 -12.338 1.00 90.88 124 LEU A CA 1
ATOM 1012 C C . LEU A 1 124 ? 13.373 0.428 -13.008 1.00 90.88 124 LEU A C 1
ATOM 1014 O O . LEU A 1 124 ? 12.461 -0.056 -12.335 1.00 90.88 124 LEU A O 1
ATOM 1018 N N . MET A 1 125 ? 13.249 0.682 -14.312 1.00 90.56 125 MET A N 1
ATOM 1019 C CA . MET A 1 125 ? 12.022 0.419 -15.068 1.00 90.56 125 MET A CA 1
ATOM 1020 C C . MET A 1 125 ? 11.684 -1.074 -15.109 1.00 90.56 125 MET A C 1
ATOM 1022 O O . MET A 1 125 ? 10.546 -1.448 -14.823 1.00 90.56 125 MET A O 1
ATOM 1026 N N . ASN A 1 126 ? 12.674 -1.942 -15.336 1.00 91.31 126 ASN A N 1
ATOM 1027 C CA . ASN A 1 126 ? 12.484 -3.395 -15.275 1.00 91.31 126 ASN A CA 1
ATOM 1028 C C . ASN A 1 126 ? 12.014 -3.856 -13.885 1.00 91.31 126 ASN A C 1
ATOM 1030 O O . ASN A 1 126 ? 11.103 -4.675 -13.758 1.00 91.31 126 ASN A O 1
ATOM 1034 N N . LYS A 1 127 ? 12.601 -3.310 -12.813 1.00 93.44 127 LYS A N 1
ATOM 1035 C CA . LYS A 1 127 ? 12.181 -3.616 -11.436 1.00 93.44 127 LYS A CA 1
ATOM 1036 C C . LYS A 1 127 ? 10.793 -3.072 -11.109 1.00 93.44 127 LYS A C 1
ATOM 1038 O O . LYS A 1 127 ? 10.060 -3.705 -10.348 1.00 93.44 127 LYS A O 1
ATOM 1043 N N . LEU A 1 128 ? 10.428 -1.916 -11.654 1.00 93.44 128 LEU A N 1
ATOM 1044 C CA . LEU A 1 128 ? 9.099 -1.333 -11.507 1.00 93.44 128 LEU A CA 1
ATOM 1045 C C . LEU A 1 128 ? 8.042 -2.224 -12.167 1.00 93.44 128 LEU A C 1
ATOM 1047 O O . LEU A 1 128 ? 7.091 -2.617 -11.493 1.00 93.44 128 LEU A O 1
ATOM 1051 N N . GLN A 1 129 ? 8.262 -2.617 -13.424 1.00 92.75 129 GLN A N 1
ATOM 1052 C CA . GLN A 1 129 ? 7.403 -3.564 -14.134 1.00 92.75 129 GLN A CA 1
ATOM 1053 C C . GLN A 1 129 ? 7.287 -4.878 -13.359 1.00 92.75 129 GLN A C 1
ATOM 1055 O O . GLN A 1 129 ? 6.183 -5.352 -13.096 1.00 92.75 129 GLN A O 1
ATOM 1060 N N . LYS A 1 130 ? 8.416 -5.433 -12.898 1.00 94.50 130 LYS A N 1
ATOM 1061 C CA . LYS A 1 130 ? 8.377 -6.695 -12.161 1.00 94.50 130 LYS A CA 1
ATOM 1062 C C . LYS A 1 130 ? 7.612 -6.591 -10.844 1.00 94.50 130 LYS A C 1
ATOM 1064 O O . LYS A 1 130 ? 6.925 -7.529 -10.448 1.00 94.50 130 LYS A O 1
ATOM 1069 N N . SER A 1 131 ? 7.729 -5.454 -10.164 1.00 94.88 131 SER A N 1
ATOM 1070 C CA . SER A 1 131 ? 6.969 -5.190 -8.942 1.00 94.88 131 SER A CA 1
ATOM 1071 C C . SER A 1 131 ? 5.476 -5.133 -9.223 1.00 94.88 131 SER A C 1
ATOM 1073 O O . SER A 1 131 ? 4.711 -5.692 -8.450 1.00 94.88 131 SER A O 1
ATOM 1075 N N . TYR A 1 132 ? 5.074 -4.500 -10.326 1.00 94.50 132 TYR A N 1
ATOM 1076 C CA . TYR A 1 132 ? 3.681 -4.448 -10.749 1.00 94.50 132 TYR A CA 1
ATOM 1077 C C . TYR A 1 132 ? 3.115 -5.850 -11.004 1.00 94.50 132 TYR A C 1
ATOM 1079 O O . TYR A 1 132 ? 2.096 -6.198 -10.417 1.00 94.50 132 TYR A O 1
ATOM 1087 N N . GLU A 1 133 ? 3.815 -6.685 -11.775 1.00 94.44 133 GLU A N 1
ATOM 1088 C CA . GLU A 1 133 ? 3.402 -8.074 -12.029 1.00 94.44 133 GLU A CA 1
ATOM 1089 C C . GLU A 1 133 ? 3.217 -8.864 -10.727 1.00 94.44 133 GLU A C 1
ATOM 1091 O O . GLU A 1 133 ? 2.190 -9.506 -10.529 1.00 94.44 133 GLU A O 1
ATOM 1096 N N . LEU A 1 134 ? 4.192 -8.783 -9.812 1.00 96.62 134 LEU A N 1
ATOM 1097 C CA . LEU A 1 134 ? 4.125 -9.473 -8.521 1.00 96.62 134 LEU A CA 1
ATOM 1098 C C . LEU A 1 134 ? 2.997 -8.933 -7.629 1.00 96.62 134 LEU A C 1
ATOM 1100 O O . LEU A 1 134 ? 2.416 -9.695 -6.858 1.00 96.62 134 LEU A O 1
ATOM 1104 N N . THR A 1 135 ? 2.715 -7.628 -7.698 1.00 95.25 135 THR A N 1
ATOM 1105 C CA . THR A 1 135 ? 1.594 -6.997 -6.992 1.00 95.25 135 THR A CA 1
ATOM 1106 C C . THR A 1 135 ? 0.279 -7.576 -7.499 1.00 95.25 135 THR A C 1
ATOM 1108 O O . THR A 1 135 ? -0.493 -8.071 -6.682 1.00 95.25 135 THR A O 1
ATOM 1111 N N . VAL A 1 136 ? 0.040 -7.564 -8.813 1.00 94.62 136 VAL A N 1
ATOM 1112 C CA . VAL A 1 136 ? -1.192 -8.116 -9.399 1.00 94.62 136 VAL A CA 1
ATOM 1113 C C . VAL A 1 136 ? -1.321 -9.596 -9.047 1.00 94.62 136 VAL A C 1
ATOM 1115 O O . VAL A 1 136 ? -2.271 -9.970 -8.375 1.00 94.62 136 VAL A O 1
ATOM 1118 N N . GLU A 1 137 ? -0.304 -10.411 -9.346 1.00 95.38 137 GLU A N 1
ATOM 1119 C CA . GLU A 1 137 ? -0.312 -11.855 -9.071 1.00 95.38 137 GLU A CA 1
ATOM 1120 C C . GLU A 1 137 ? -0.662 -12.189 -7.610 1.00 95.38 137 GLU A C 1
ATOM 1122 O O . GLU A 1 137 ? -1.389 -13.146 -7.330 1.00 95.38 137 GLU A O 1
ATOM 1127 N N . PHE A 1 138 ? -0.117 -11.428 -6.657 1.00 96.94 138 PHE A N 1
ATOM 1128 C CA . PHE A 1 138 ? -0.393 -11.642 -5.244 1.00 96.94 138 PHE A CA 1
ATOM 1129 C C . PHE A 1 138 ? -1.811 -11.209 -4.869 1.00 96.94 138 PHE A C 1
ATOM 1131 O O . PHE A 1 138 ? -2.540 -11.993 -4.264 1.00 96.94 138 PHE A O 1
ATOM 1138 N N . PHE A 1 139 ? -2.206 -9.978 -5.200 1.00 96.50 139 PHE A N 1
ATOM 1139 C CA . PHE A 1 139 ? -3.481 -9.437 -4.739 1.00 96.50 139 PHE A CA 1
ATOM 1140 C C . PHE A 1 139 ? -4.686 -10.021 -5.479 1.00 96.50 139 PHE A C 1
ATOM 1142 O O . PHE A 1 139 ? -5.726 -10.153 -4.843 1.00 96.50 139 PHE A O 1
ATOM 1149 N N . SER A 1 140 ? -4.557 -10.485 -6.725 1.00 95.25 140 SER A N 1
ATOM 1150 C CA . SER A 1 140 ? -5.638 -11.192 -7.436 1.00 95.25 140 SER A CA 1
ATOM 1151 C C . SER A 1 140 ? -6.103 -12.461 -6.717 1.00 95.25 140 SER A C 1
ATOM 1153 O O . SER A 1 140 ? -7.215 -12.930 -6.923 1.00 95.25 140 SER A O 1
ATOM 1155 N N . ARG A 1 141 ? -5.261 -13.041 -5.850 1.00 95.06 141 ARG A N 1
ATOM 1156 C CA . ARG A 1 141 ? -5.617 -14.222 -5.043 1.00 95.06 141 ARG A CA 1
ATOM 1157 C C . ARG A 1 141 ? -6.421 -13.883 -3.790 1.00 95.06 141 ARG A C 1
ATOM 1159 O O . ARG A 1 141 ? -6.881 -14.794 -3.106 1.00 95.06 141 ARG A O 1
ATOM 1166 N N . HIS A 1 142 ? -6.504 -12.603 -3.442 1.00 94.19 142 HIS A N 1
ATOM 1167 C CA . HIS A 1 142 ? -7.041 -12.134 -2.168 1.00 94.19 142 HIS A CA 1
ATOM 1168 C C . HIS A 1 142 ? -8.120 -11.060 -2.322 1.00 94.19 142 HIS A C 1
ATOM 1170 O O . HIS A 1 142 ? -8.907 -10.883 -1.401 1.00 94.19 142 HIS A O 1
ATOM 1176 N N . VAL A 1 143 ? -8.142 -10.350 -3.449 1.00 93.38 143 VAL A N 1
ATOM 1177 C CA . VAL A 1 143 ? -9.100 -9.295 -3.766 1.00 93.38 143 VAL A CA 1
ATOM 1178 C C . VAL A 1 143 ? -9.891 -9.737 -4.987 1.00 93.38 143 VAL A C 1
ATOM 1180 O O . VAL A 1 143 ? -9.331 -9.884 -6.076 1.00 93.38 143 VAL A O 1
ATOM 1183 N N . ASP A 1 144 ? -11.188 -9.946 -4.788 1.00 90.88 144 ASP A N 1
ATOM 1184 C CA . ASP A 1 144 ? -12.097 -10.359 -5.851 1.00 90.88 144 ASP A CA 1
ATOM 1185 C C . ASP A 1 144 ? -12.137 -9.308 -6.969 1.00 90.88 144 ASP A C 1
ATOM 1187 O O . ASP A 1 144 ? -12.122 -8.104 -6.712 1.00 90.88 144 ASP A O 1
ATOM 1191 N N . GLU A 1 145 ? -12.174 -9.782 -8.217 1.00 90.81 145 GLU A N 1
ATOM 1192 C CA . GLU A 1 145 ? -12.281 -8.955 -9.432 1.00 90.81 145 GLU A CA 1
ATOM 1193 C C . GLU A 1 145 ? -11.150 -7.930 -9.632 1.00 90.81 145 GLU A C 1
ATOM 1195 O O . GLU A 1 145 ? -11.262 -7.055 -10.487 1.00 90.81 145 GLU A O 1
ATOM 1200 N N . LEU A 1 146 ? -10.032 -8.038 -8.901 1.00 90.38 146 LEU A N 1
ATOM 1201 C CA . LEU A 1 146 ? -8.933 -7.076 -9.020 1.00 90.38 146 LEU A CA 1
ATOM 1202 C C . LEU A 1 146 ? -8.385 -6.971 -10.448 1.00 90.38 146 LEU A C 1
ATOM 1204 O O . LEU A 1 146 ? -8.074 -5.870 -10.890 1.00 90.38 146 LEU A O 1
ATOM 1208 N N . GLU A 1 147 ? -8.254 -8.095 -11.153 1.00 87.25 147 GLU A N 1
ATOM 1209 C CA . GLU A 1 147 ? -7.760 -8.115 -12.537 1.00 87.25 147 GLU A CA 1
ATOM 1210 C C . GLU A 1 147 ? -8.710 -7.352 -13.458 1.00 87.25 147 GLU A C 1
ATOM 1212 O O . GLU A 1 147 ? -8.270 -6.425 -14.128 1.00 87.25 147 GLU A O 1
ATOM 1217 N N . ASN A 1 148 ? -10.015 -7.618 -13.361 1.00 86.06 148 ASN A N 1
ATOM 1218 C CA . ASN A 1 148 ? -11.038 -6.899 -14.124 1.00 86.06 148 ASN A CA 1
ATOM 1219 C C . ASN A 1 148 ? -10.994 -5.390 -13.843 1.00 86.06 148 ASN A C 1
ATOM 1221 O O . ASN A 1 148 ? -11.004 -4.591 -14.769 1.00 86.06 148 ASN A O 1
ATOM 1225 N N . LEU A 1 149 ? -10.888 -4.988 -12.570 1.00 88.50 149 LEU A N 1
ATOM 1226 C CA . LEU A 1 149 ? -10.797 -3.573 -12.190 1.00 88.50 149 LEU A CA 1
ATOM 1227 C C . LEU A 1 149 ? -9.537 -2.897 -12.743 1.00 88.50 149 LEU A C 1
ATOM 1229 O O . LEU A 1 149 ? -9.549 -1.705 -13.050 1.00 88.50 149 LEU A O 1
ATOM 123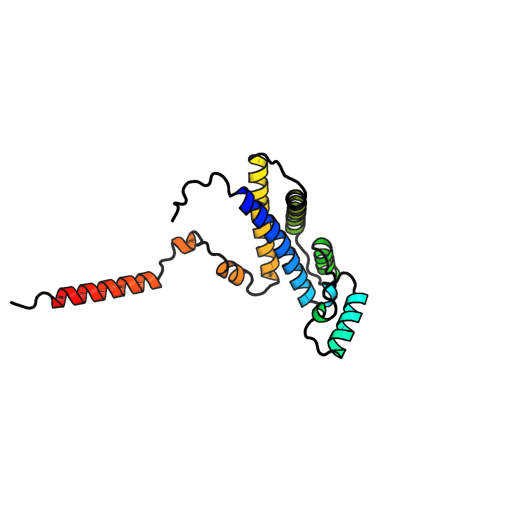3 N N . ILE A 1 150 ? -8.431 -3.636 -12.826 1.00 87.00 150 ILE A N 1
ATOM 1234 C CA . ILE A 1 150 ? -7.188 -3.148 -13.421 1.00 87.00 150 ILE A CA 1
ATOM 1235 C C . ILE A 1 150 ? -7.346 -3.017 -14.932 1.00 87.00 150 ILE A C 1
ATOM 1237 O O . ILE A 1 150 ? -6.925 -1.999 -15.478 1.00 87.00 150 ILE A O 1
ATOM 1241 N N . ASP A 1 151 ? -7.938 -4.012 -15.585 1.00 83.31 151 ASP A N 1
ATOM 1242 C CA . ASP A 1 151 ? -8.126 -4.038 -17.031 1.00 83.31 151 ASP A CA 1
ATOM 1243 C C . ASP A 1 151 ? -9.101 -2.945 -17.483 1.00 83.31 151 ASP A C 1
ATOM 1245 O O . ASP A 1 151 ? -8.779 -2.186 -18.390 1.00 83.31 151 ASP A O 1
ATOM 1249 N N . GLU A 1 152 ? -10.209 -2.737 -16.768 1.00 82.31 152 GLU A N 1
ATOM 1250 C CA . GLU A 1 152 ? -11.128 -1.612 -17.002 1.00 82.31 152 GLU A CA 1
ATOM 1251 C C . GLU A 1 152 ? -10.452 -0.244 -16.816 1.00 82.31 152 GLU A C 1
ATOM 1253 O O . GLU A 1 152 ? -10.784 0.729 -17.494 1.00 82.31 152 GLU A O 1
ATOM 1258 N N . ALA A 1 153 ? -9.506 -0.139 -15.878 1.00 80.38 153 ALA A N 1
ATOM 1259 C CA . ALA A 1 153 ? -8.775 1.099 -15.626 1.00 80.38 153 ALA A CA 1
ATOM 1260 C C . ALA A 1 153 ? -7.639 1.347 -16.634 1.00 80.38 153 ALA A C 1
ATOM 1262 O O . ALA A 1 153 ? -7.128 2.473 -16.717 1.00 80.38 153 ALA A O 1
ATOM 1263 N N . ARG A 1 154 ? -7.209 0.324 -17.383 1.00 73.19 154 ARG A N 1
ATOM 1264 C CA . ARG A 1 154 ? -6.189 0.469 -18.422 1.00 73.19 154 ARG A CA 1
ATOM 1265 C C . ARG A 1 154 ? -6.806 1.162 -19.634 1.00 73.19 154 ARG A C 1
ATOM 1267 O O . ARG A 1 154 ? -7.660 0.633 -20.323 1.00 73.19 154 ARG A O 1
ATOM 1274 N N . PHE A 1 155 ? -6.305 2.361 -19.924 1.00 57.62 155 PHE A N 1
ATOM 1275 C CA . PHE A 1 155 ? -6.615 3.093 -21.159 1.00 57.62 155 PHE A CA 1
ATOM 1276 C C . PHE A 1 155 ? -5.885 2.540 -22.397 1.00 57.62 155 PHE A C 1
ATOM 1278 O O . PHE A 1 155 ? -6.096 3.035 -23.502 1.00 57.62 155 PHE A O 1
ATOM 1285 N N . GLU A 1 156 ? -4.972 1.586 -22.217 1.00 57.16 156 GLU A N 1
ATOM 1286 C CA . GLU A 1 156 ? -4.122 1.046 -23.277 1.00 57.16 156 GLU A CA 1
ATOM 1287 C C . GLU A 1 156 ? -4.681 -0.299 -23.748 1.00 57.16 156 GLU A C 1
ATOM 1289 O O . GLU A 1 156 ? -4.780 -1.226 -22.946 1.00 57.16 156 GLU A O 1
ATOM 1294 N N . MET A 1 157 ? -5.000 -0.398 -25.044 1.00 50.91 157 MET A N 1
ATOM 1295 C CA . MET A 1 157 ? -5.261 -1.674 -25.716 1.00 50.91 157 MET A CA 1
ATOM 1296 C C . MET A 1 157 ? -4.032 -2.569 -25.585 1.00 50.91 157 MET A C 1
ATOM 1298 O O . MET A 1 157 ? -2.911 -2.166 -25.919 1.00 50.91 157 MET A O 1
ATOM 1302 N N . THR A 1 158 ? -4.236 -3.800 -25.135 1.00 56.59 158 THR A N 1
ATOM 1303 C CA . THR A 1 158 ? -3.236 -4.848 -25.285 1.00 56.59 158 THR A CA 1
ATOM 1304 C C . THR A 1 158 ? -2.969 -5.101 -26.775 1.00 56.59 158 THR A C 1
ATOM 1306 O O . THR A 1 158 ? -3.750 -4.724 -27.651 1.00 56.59 158 THR A O 1
ATOM 1309 N N . ALA A 1 159 ? -1.833 -5.728 -27.100 1.00 55.59 159 ALA A N 1
ATOM 1310 C CA . ALA A 1 159 ? -1.586 -6.141 -28.482 1.00 55.59 159 ALA A CA 1
ATOM 1311 C C . ALA A 1 159 ? -2.699 -7.076 -28.984 1.00 55.59 159 ALA A C 1
ATOM 1313 O O . ALA A 1 159 ? -3.055 -7.002 -30.153 1.00 55.59 159 ALA A O 1
ATOM 1314 N N . ASP A 1 160 ? -3.264 -7.894 -28.096 1.00 53.81 160 ASP A N 1
ATOM 1315 C CA . ASP A 1 160 ? -4.382 -8.776 -28.412 1.00 53.81 160 ASP A CA 1
ATOM 1316 C C . ASP A 1 160 ? -5.670 -7.971 -28.656 1.00 53.81 160 ASP A C 1
ATOM 1318 O O . ASP A 1 160 ? -6.327 -8.216 -29.662 1.00 53.81 160 ASP A O 1
ATOM 1322 N N . ASP A 1 161 ? -5.947 -6.921 -27.872 1.00 54.59 161 ASP A N 1
ATOM 1323 C CA . ASP A 1 161 ? -7.084 -6.008 -28.100 1.00 54.59 161 ASP A CA 1
ATOM 1324 C C . ASP A 1 161 ? -6.976 -5.285 -29.459 1.00 54.59 161 ASP A C 1
ATOM 1326 O O . ASP A 1 161 ? -7.984 -4.945 -30.068 1.00 54.59 161 ASP A O 1
ATOM 1330 N N . PHE A 1 162 ? -5.756 -5.058 -29.969 1.00 53.47 162 PHE A N 1
ATOM 1331 C CA . PHE A 1 162 ? -5.518 -4.503 -31.313 1.00 53.47 162 PHE A CA 1
ATOM 1332 C C . PHE A 1 162 ? -5.820 -5.479 -32.451 1.00 53.47 162 PHE A C 1
ATOM 1334 O O . PHE A 1 162 ? -6.122 -5.046 -33.564 1.00 53.47 162 PHE A O 1
ATOM 1341 N N . PHE A 1 163 ? -5.719 -6.784 -32.197 1.00 51.53 163 PHE A N 1
ATOM 1342 C CA . PHE A 1 163 ? -6.029 -7.820 -33.181 1.00 51.53 163 PHE A CA 1
ATOM 1343 C C . PHE A 1 163 ? -7.429 -8.415 -33.009 1.00 51.53 163 PHE A C 1
ATOM 1345 O O . PHE A 1 163 ? -7.875 -9.138 -33.906 1.00 51.53 163 PHE A O 1
ATOM 1352 N N . GLU A 1 164 ? -8.129 -8.123 -31.910 1.00 52.75 164 GLU A N 1
ATOM 1353 C CA . GLU A 1 164 ? -9.545 -8.438 -31.792 1.00 52.75 164 GLU A CA 1
ATOM 1354 C C . GLU A 1 164 ? -10.345 -7.557 -32.762 1.00 52.75 164 GLU A C 1
ATOM 1356 O O . GLU A 1 164 ? -10.240 -6.329 -32.730 1.00 52.75 164 GLU A O 1
ATOM 1361 N N . PRO A 1 165 ? -11.121 -8.158 -33.682 1.00 50.97 165 PRO A N 1
ATOM 1362 C CA . PRO A 1 165 ? -12.000 -7.382 -34.535 1.00 50.97 165 PRO A CA 1
ATOM 1363 C C . PRO A 1 165 ? -13.033 -6.692 -33.647 1.00 50.97 165 PRO A C 1
ATOM 1365 O O . PRO A 1 165 ? -13.806 -7.367 -32.967 1.00 50.97 165 PRO A O 1
ATOM 1368 N N . ASP A 1 166 ? -13.048 -5.360 -33.672 1.00 62.50 166 ASP A N 1
ATOM 1369 C CA . ASP A 1 166 ? -14.091 -4.557 -33.042 1.00 62.50 166 ASP A CA 1
ATOM 1370 C C . ASP A 1 166 ? -15.429 -4.887 -33.718 1.00 62.50 166 ASP A C 1
ATOM 1372 O O . ASP A 1 166 ? -15.774 -4.384 -34.789 1.00 62.50 166 ASP A O 1
ATOM 1376 N N . VAL A 1 167 ? -16.154 -5.829 -33.114 1.00 58.72 167 VAL A N 1
ATOM 1377 C CA . VAL A 1 167 ? -17.409 -6.375 -33.637 1.00 58.72 167 VAL A CA 1
ATOM 1378 C C . VAL A 1 167 ? -18.473 -5.280 -33.745 1.00 58.72 167 VAL A C 1
ATOM 1380 O O . VAL A 1 167 ? -19.348 -5.365 -34.607 1.00 58.72 167 VAL A O 1
ATOM 1383 N N . GLU A 1 168 ? -18.392 -4.255 -32.895 1.00 60.47 168 GLU A N 1
ATOM 1384 C CA . GLU A 1 168 ? -19.308 -3.117 -32.889 1.00 60.47 168 GLU A CA 1
ATOM 1385 C C . GLU A 1 168 ? -18.995 -2.182 -34.067 1.00 60.47 168 GLU A C 1
ATOM 1387 O O . GLU A 1 168 ? -19.892 -1.879 -34.855 1.00 60.47 168 GLU A O 1
ATOM 1392 N N . ALA A 1 169 ? -17.715 -1.867 -34.304 1.00 61.12 169 ALA A N 1
ATOM 1393 C CA . ALA A 1 169 ? -17.289 -1.123 -35.493 1.00 61.12 169 ALA A CA 1
ATOM 1394 C C . ALA A 1 169 ? -17.588 -1.871 -36.806 1.00 61.12 169 ALA A C 1
ATOM 1396 O O . ALA A 1 169 ? -18.022 -1.259 -37.780 1.00 61.12 169 ALA A O 1
ATOM 1397 N N . MET A 1 170 ? -17.429 -3.200 -36.839 1.00 64.50 170 MET A N 1
ATOM 1398 C CA . MET A 1 170 ? -17.784 -4.015 -38.009 1.00 64.50 170 MET A CA 1
ATOM 1399 C C . MET A 1 170 ? -19.294 -4.029 -38.284 1.00 64.50 170 MET A C 1
ATOM 1401 O O . MET A 1 170 ? -19.712 -4.097 -39.442 1.00 64.50 170 MET A O 1
ATOM 1405 N N . ALA A 1 171 ? -20.125 -3.996 -37.238 1.00 65.31 171 ALA A N 1
ATOM 1406 C CA . ALA A 1 171 ? -21.576 -3.913 -37.384 1.00 65.31 171 ALA A CA 1
ATOM 1407 C C . ALA A 1 171 ? -22.010 -2.535 -37.905 1.00 65.31 171 ALA A C 1
ATOM 1409 O O . ALA A 1 171 ? -22.895 -2.461 -38.763 1.00 65.31 171 ALA A O 1
ATOM 1410 N N . ASP A 1 172 ? -21.358 -1.470 -37.439 1.00 68.31 172 ASP A N 1
ATOM 1411 C CA . ASP A 1 172 ? -21.592 -0.106 -37.909 1.00 68.31 172 ASP A CA 1
ATOM 1412 C C . ASP A 1 172 ? -21.144 0.081 -39.366 1.00 68.31 172 ASP A C 1
ATOM 1414 O O . ASP A 1 172 ? -21.907 0.621 -40.168 1.00 68.31 172 ASP A O 1
ATOM 1418 N N . GLU A 1 173 ? -19.972 -0.434 -39.752 1.00 72.06 173 GLU A N 1
ATOM 1419 C CA . GLU A 1 173 ? -19.514 -0.435 -41.150 1.00 72.06 173 GLU A CA 1
ATOM 1420 C C . GLU A 1 173 ? -20.479 -1.208 -42.058 1.00 72.06 173 GLU A C 1
ATOM 1422 O O . GLU A 1 173 ? -20.892 -0.696 -43.098 1.00 72.06 173 GLU A O 1
ATOM 1427 N N . ALA A 1 174 ? -20.934 -2.395 -41.642 1.00 69.62 174 ALA A N 1
ATOM 1428 C CA . ALA A 1 174 ? -21.909 -3.174 -42.407 1.00 69.62 174 ALA A CA 1
ATOM 1429 C C . ALA A 1 174 ? -23.267 -2.459 -42.549 1.00 69.62 174 ALA A C 1
ATOM 1431 O O . ALA A 1 174 ? -23.955 -2.608 -43.563 1.00 69.62 174 ALA A O 1
ATOM 1432 N N . TYR A 1 175 ? -23.673 -1.686 -41.539 1.00 69.50 175 TYR A N 1
ATOM 1433 C CA . TYR A 1 175 ? -24.894 -0.886 -41.583 1.00 69.50 175 TYR A CA 1
ATOM 1434 C C . TYR A 1 175 ? -24.749 0.341 -42.495 1.00 69.50 175 TYR A C 1
ATOM 1436 O O . TYR A 1 175 ? -25.686 0.668 -43.228 1.00 69.50 175 TYR A O 1
ATOM 1444 N N . ILE A 1 176 ? -23.581 0.989 -42.495 1.00 73.81 176 ILE A N 1
ATOM 1445 C CA . ILE A 1 176 ? -23.253 2.098 -43.402 1.00 73.81 176 ILE A CA 1
ATOM 1446 C C . ILE A 1 176 ? -23.226 1.608 -44.855 1.00 73.81 176 ILE A C 1
ATOM 1448 O O . ILE A 1 176 ? -23.923 2.190 -45.685 1.00 73.81 176 ILE A O 1
ATOM 1452 N N . ASP A 1 177 ? -22.550 0.494 -45.146 1.00 74.12 177 ASP A N 1
ATOM 1453 C CA . ASP A 1 177 ? -22.519 -0.122 -46.483 1.00 74.12 177 ASP A CA 1
ATOM 1454 C C . ASP A 1 177 ? -23.926 -0.497 -46.978 1.00 74.12 177 ASP A C 1
ATOM 1456 O O . ASP A 1 177 ? -24.277 -0.282 -48.141 1.00 74.12 177 ASP A O 1
ATOM 1460 N N . TYR A 1 178 ? -24.777 -1.030 -46.093 1.00 73.81 178 TYR A N 1
ATOM 1461 C CA . TYR A 1 178 ? -26.172 -1.334 -46.422 1.00 73.81 178 TYR A CA 1
ATOM 1462 C C . TYR A 1 178 ? -26.972 -0.074 -46.779 1.00 73.81 178 TYR A C 1
ATOM 1464 O O . TYR A 1 178 ? -27.769 -0.090 -47.722 1.00 73.81 178 TYR A O 1
ATOM 1472 N N . LEU A 1 179 ? -26.775 1.019 -46.036 1.00 69.62 179 LEU A N 1
ATOM 1473 C CA . LEU A 1 179 ? -27.413 2.296 -46.341 1.00 69.62 179 LEU A CA 1
ATOM 1474 C C . LEU A 1 179 ? -26.912 2.855 -47.676 1.00 69.62 179 LEU A C 1
ATOM 1476 O O . LEU A 1 179 ? -27.737 3.255 -48.494 1.00 69.62 179 LEU A O 1
ATOM 1480 N N . GLU A 1 180 ? -25.604 2.852 -47.929 1.00 71.38 180 GLU A N 1
ATOM 1481 C CA . GLU A 1 180 ? -25.028 3.355 -49.182 1.00 71.38 180 GLU A CA 1
ATOM 1482 C C . GLU A 1 180 ? -25.511 2.551 -50.398 1.00 71.38 180 GLU A C 1
ATOM 1484 O O . GLU A 1 180 ? -26.006 3.143 -51.360 1.00 71.38 180 GLU A O 1
ATOM 1489 N N . GLY A 1 181 ? -25.522 1.217 -50.315 1.00 68.25 181 GLY A N 1
ATOM 1490 C CA . GLY A 1 181 ? -26.065 0.360 -51.374 1.00 68.25 181 GLY A CA 1
ATOM 1491 C C . GLY A 1 181 ? -27.568 0.563 -51.618 1.00 68.25 181 GLY A C 1
ATOM 1492 O O . GLY A 1 181 ? -28.027 0.520 -52.759 1.00 68.25 181 GLY A O 1
ATOM 1493 N N . ALA A 1 182 ? -28.349 0.849 -50.570 1.00 62.06 182 ALA A N 1
ATOM 1494 C CA . ALA A 1 182 ? -29.772 1.165 -50.705 1.00 62.06 182 ALA A CA 1
ATOM 1495 C C . ALA A 1 182 ? -30.028 2.547 -51.343 1.00 62.06 182 ALA A C 1
ATOM 1497 O O . ALA A 1 182 ? -31.063 2.745 -51.984 1.00 62.06 182 ALA A O 1
ATOM 1498 N N . TYR A 1 183 ? -29.107 3.505 -51.181 1.00 57.53 183 TYR A N 1
ATOM 1499 C CA . TYR A 1 183 ? -29.180 4.822 -51.822 1.00 57.53 183 TYR A CA 1
ATOM 1500 C C . TYR A 1 183 ? -28.763 4.786 -53.299 1.00 57.53 183 TYR A C 1
ATOM 1502 O O . TYR A 1 183 ? -29.366 5.498 -54.105 1.00 57.53 183 TYR A O 1
ATOM 1510 N N . GLU A 1 184 ? -27.789 3.950 -53.674 1.00 57.09 184 GLU A N 1
ATOM 1511 C CA . GLU A 1 184 ? -27.393 3.764 -55.078 1.00 57.09 184 GLU A CA 1
ATOM 1512 C C . GLU A 1 184 ? -28.522 3.143 -55.921 1.00 57.09 184 GLU A C 1
ATOM 1514 O O . GLU A 1 184 ? -28.783 3.603 -57.034 1.00 57.09 184 GLU A O 1
ATOM 1519 N N . ASP A 1 185 ? -29.282 2.196 -55.362 1.00 56.44 185 ASP A N 1
ATOM 1520 C CA . ASP A 1 185 ? -30.397 1.521 -56.052 1.00 56.44 185 ASP A CA 1
ATOM 1521 C C . ASP A 1 185 ? -31.637 2.433 -56.240 1.00 56.44 185 ASP A C 1
ATOM 1523 O O . ASP A 1 185 ? -32.475 2.224 -57.119 1.00 56.44 185 ASP A O 1
ATOM 1527 N N . LEU A 1 186 ? -31.744 3.515 -55.456 1.00 56.69 186 LEU A N 1
ATOM 1528 C CA . LEU A 1 186 ? -32.778 4.551 -55.605 1.00 56.69 186 LEU A CA 1
ATOM 1529 C C . LEU A 1 186 ? -32.393 5.658 -56.609 1.00 56.69 186 LEU A C 1
ATOM 1531 O O . LEU A 1 186 ? -33.238 6.490 -56.954 1.00 56.69 186 LEU A O 1
ATOM 1535 N N . GLY A 1 187 ? -31.140 5.681 -57.081 1.00 56.06 187 GLY A N 1
ATOM 1536 C CA . GLY A 1 187 ? -30.596 6.701 -57.983 1.00 56.06 187 GLY A CA 1
ATOM 1537 C C . GLY A 1 187 ? -30.864 6.463 -59.474 1.00 56.06 187 GLY A C 1
ATOM 1538 O O . GLY A 1 187 ? -30.878 7.420 -60.251 1.00 56.06 187 GLY A O 1
ATOM 1539 N N . GLU A 1 188 ? -31.156 5.229 -59.898 1.00 53.06 188 GLU A N 1
ATOM 1540 C CA . GLU A 1 188 ? -31.461 4.901 -61.302 1.00 53.06 188 GLU A CA 1
ATOM 1541 C C . GLU A 1 188 ? -32.971 4.963 -61.607 1.00 53.06 188 GLU A C 1
ATOM 1543 O O . GLU A 1 188 ? -33.598 4.042 -62.129 1.00 53.06 188 GLU A O 1
ATOM 1548 N N . GLY A 1 189 ? -33.589 6.101 -61.282 1.00 53.03 189 GLY A N 1
ATOM 1549 C CA . GLY A 1 189 ? -35.019 6.354 -61.455 1.00 53.03 189 GLY A CA 1
ATOM 1550 C C . GLY A 1 189 ? -35.326 7.568 -62.333 1.00 53.03 189 GLY A C 1
ATOM 1551 O O . GLY A 1 189 ? -35.796 8.572 -61.820 1.00 53.03 189 GLY A O 1
ATOM 1552 N N . LYS A 1 190 ? -35.089 7.443 -63.647 1.00 44.03 190 LYS A N 1
ATOM 1553 C CA . LYS A 1 190 ? -35.666 8.219 -64.775 1.00 44.03 190 LYS A CA 1
ATOM 1554 C C . LYS A 1 190 ? -35.898 9.736 -64.595 1.00 44.03 190 LYS A C 1
ATOM 1556 O O . LYS A 1 190 ? -36.907 10.143 -64.023 1.00 44.03 190 LYS A O 1
ATOM 1561 N N . TRP A 1 191 ? -35.128 10.525 -65.349 1.00 45.38 191 TRP A N 1
ATOM 1562 C CA . TRP A 1 191 ? -35.667 11.591 -66.209 1.00 45.38 191 TRP A CA 1
ATOM 1563 C C . TRP A 1 191 ? -35.048 11.488 -67.600 1.00 45.38 191 TRP A C 1
ATOM 1565 O O . TRP A 1 191 ? -33.815 11.301 -67.673 1.00 45.38 191 TRP A O 1
#

Foldseek 3Di:
DDDPPDPPDDVVVVLLVLLVVLLVVLFVLLLVLQVVVPVCLFFPDSVLQVVLVVVCVVVVHDDSCVRVVPGDTDGDVSSQVCCVPPVVQHQDPLLVVLSVVSVVVNVCSVPHDDDDDPVRVVVSVVSSVVNVVSSCVRSCVPDPCPVVVVVVVDPDQDPVSVVPPPVVVVVVVVVVVVVVVVVVVVPPDDD

Radius of gyration: 25.73 Å; chains: 1; bounding box: 58×38×88 Å

pLDDT: mean 82.64, std 17.35, range [30.62, 97.5]

Secondary structure (DSSP, 8-state):
---S---SS-HHHHHHHHHHHHHHHHHHHHHHHHHHH-GGGGBS-HHHHHHHHHHHHHTT-S-HHHH-TTPPBPPHHHHHHHHHHHS-----HHHHHHHHHHHHHHHHHHHS-----HHHHHHHHHHHHHHHHHHHHHHTTTSTTHHHHHHHH--SPPHHHHHS--HHHHHHHHHHHHHHHHHHHTT----

Sequence (191 aa):
METFDYLVRGAEHRAKDAILSINHANELLFKLLLKENNEYLIFSDIAKYMNAKKKMIEQNKNSVFDIAPGLQTVGFTEAIKRLELLCEINVPDSLKRSLMYLNKKRNEITHYEINMEQGEFDDLMNKLQKSYELTVEFFSRHVDELENLIDEARFEMTADDFFEPDVEAMADEAYIDYLEGAYEDLGEGKW

Organism: NCBI:txid195088